Protein AF-H6C9E8-F1 (afdb_monomer_lite)

Foldseek 3Di:
DDDDDPDDPVLVVVVCVVCVVPDPPVPDVPDDPPVPPPDPPDPDDPPDPDDDDDDDDDDDDDDDPDPDPPDPDPPPPPPQQDLVVLLVLLVPDPDDVVLSVLLNLLSVLLQVLLCQQAPPVRHGALVSVQVCVVVNLVSLVVSLVSLVVLLVVLVQQLVLLVVLCPDPLNVDDDDLVCLVVSLVVSSVSCSVRHDDQDPSSLVSLVSSLSSNCNRPVVSQVPHPCNVPHDPSSVVSSVSSNCSSVSNNVSSVSSNVSVVCCCPRGNVVSVVSCVVDPVNVVVVVVVVVVVVVVVVLVVDPPRPPDDPCPVVNVVVVVVVVVVVVVVPDDDDD

Organism: Exophiala dermatitidis (strain ATCC 34100 / CBS 525.76 / NIH/UT8656) (NCBI:txid858893)

Secondary structure (DSSP, 8-state):
--------THHHHHHHHS-TT----TTTTTS--GGG-------------------------------------------PPPHHHHHHHHHHS---HHHHHHHHHHHHHHHHHHHHHB-TTS-B-HHHHHHTHHHHHHHHHHHHHHHHHHHHHHHHHHHHHHHHHHSHHHHSPPPGGGHHHHHHHHHHHHHHH-PPPPHHHHHHHHHHHHHHIIIIIHHHHT-TTSTTS-HHHHHHHHHHHHHHHHHHHHHHHHHHHHHHIIIIIIHHHHHHHHH-HHHHHHHHHHHHHHHHHHHHHT-TT-TT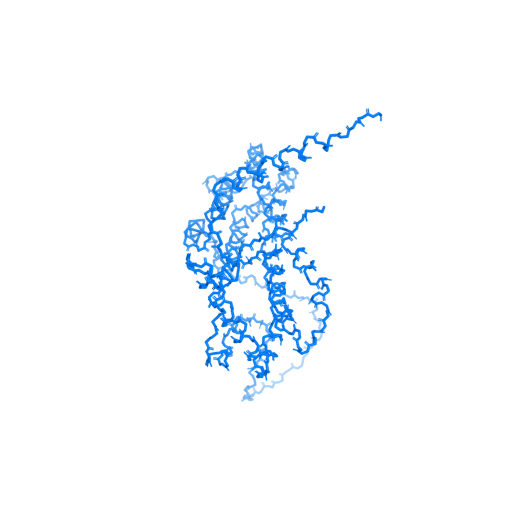-----HHHHHHHHHHHHHHHHH--PPP-

Sequence (332 aa):
MPGPHERPENNLTTLFERYPDITFDTTTDLLDPECDREHFSSPCSNLTDHDEAHHSVESASTANTTPLRPQPQRVQTAYMPDHSDFLVEVEGADLPEVCKHGFRTLAYHIAELTTLLVLPNGRLSSAYAKTNREAILAHSQDMLVQLRDANSMLAEQVRNDSYIKSLALFTIKPAQQDVWTIFRQRAQVIVDYTALPSASELKLSVHLAHLFDAYVYHPFIRLPDLSGIDLDIQARINDLYDGIMTLPHGYRRWCNAMKDIRHTYMLPLLRQMRESPVILQEIKDFEQAKSAALAVVGDPGAPGMRIIDETVIRYLEATASQRRRTARPMRS

pLDDT: mean 72.47, std 23.75, range [27.44, 96.06]

Structure (mmCIF, N/CA/C/O backbone):
data_AF-H6C9E8-F1
#
_entry.id   AF-H6C9E8-F1
#
loop_
_atom_site.group_PDB
_atom_site.id
_atom_site.type_symbol
_atom_site.label_atom_id
_atom_site.label_alt_id
_atom_site.label_comp_id
_atom_site.label_asym_id
_atom_site.label_entity_id
_atom_site.label_seq_id
_atom_site.pdbx_PDB_ins_code
_atom_site.Cartn_x
_atom_site.Cartn_y
_atom_site.Cartn_z
_atom_site.occupancy
_atom_site.B_iso_or_equiv
_atom_site.auth_seq_id
_atom_site.auth_comp_id
_atom_site.auth_asym_id
_atom_site.auth_atom_id
_atom_site.pdbx_PDB_model_num
ATOM 1 N N . MET A 1 1 ? -5.732 22.838 16.854 1.00 29.14 1 MET A N 1
ATOM 2 C CA . MET A 1 1 ? -6.792 22.293 17.725 1.00 29.14 1 MET A CA 1
ATOM 3 C C . MET A 1 1 ? -8.133 22.449 17.016 1.00 29.14 1 MET A C 1
ATOM 5 O O . MET A 1 1 ? -8.720 23.521 17.111 1.00 29.14 1 MET A O 1
ATOM 9 N N . PRO A 1 2 ? -8.585 21.460 16.233 1.00 29.22 2 PRO A N 1
ATOM 10 C CA . PRO A 1 2 ? -9.959 21.418 15.746 1.00 29.22 2 PRO A CA 1
ATOM 11 C C . PRO A 1 2 ? -10.871 20.876 16.861 1.00 29.22 2 PRO A C 1
ATOM 13 O O . PRO A 1 2 ? -10.481 19.959 17.579 1.00 29.22 2 PRO A O 1
ATOM 16 N N . GLY A 1 3 ? -12.040 21.494 17.046 1.00 28.34 3 GLY A N 1
ATOM 17 C CA . GLY A 1 3 ? -13.016 21.132 18.082 1.00 28.34 3 GLY A CA 1
ATOM 18 C C . GLY A 1 3 ? -13.757 19.813 17.808 1.00 28.34 3 GLY A C 1
ATOM 19 O O . GLY A 1 3 ? -13.610 19.240 16.725 1.00 28.34 3 GLY A O 1
ATOM 20 N N . PRO A 1 4 ? -14.562 19.333 18.775 1.00 35.62 4 PRO A N 1
ATOM 21 C CA . PRO A 1 4 ? -15.261 18.063 18.668 1.00 35.62 4 PRO A CA 1
ATOM 22 C C . PRO A 1 4 ? -16.416 18.212 17.674 1.00 35.62 4 PRO A C 1
ATOM 24 O O . PRO A 1 4 ? -17.416 18.869 17.951 1.00 35.62 4 PRO A O 1
ATOM 27 N N . HIS A 1 5 ? -16.264 17.625 16.491 1.00 34.16 5 HIS A N 1
ATOM 28 C CA . HIS A 1 5 ? -17.395 17.371 15.613 1.00 34.16 5 HIS A CA 1
ATOM 29 C C . HIS A 1 5 ? -18.127 16.135 16.140 1.00 34.16 5 HIS A C 1
ATOM 31 O O . HIS A 1 5 ? -17.638 15.020 15.979 1.00 34.16 5 HIS A O 1
ATOM 37 N N . GLU A 1 6 ? -19.294 16.335 16.752 1.00 35.47 6 GLU A N 1
ATOM 38 C CA . GLU A 1 6 ? -20.301 15.280 16.881 1.00 35.47 6 GLU A CA 1
ATOM 39 C C . GLU A 1 6 ? -20.616 14.760 15.470 1.00 35.47 6 GLU A C 1
ATOM 41 O O . GLU A 1 6 ? -21.094 15.502 14.607 1.00 35.47 6 GLU A O 1
ATOM 46 N N . ARG A 1 7 ? -20.261 13.501 15.202 1.00 40.25 7 ARG A N 1
ATOM 47 C CA . ARG A 1 7 ? -20.583 12.787 13.960 1.00 40.25 7 ARG A CA 1
ATOM 48 C C . ARG A 1 7 ? -21.412 11.543 14.301 1.00 40.25 7 ARG A C 1
ATOM 50 O O . ARG A 1 7 ? -21.172 10.939 15.345 1.00 40.25 7 ARG A O 1
ATOM 57 N N . PRO A 1 8 ? -22.402 11.192 13.461 1.00 36.66 8 PRO A N 1
ATOM 58 C CA . PRO A 1 8 ? -23.440 10.222 13.796 1.00 36.66 8 PRO A CA 1
ATOM 59 C C . PRO A 1 8 ? -22.913 8.784 13.884 1.00 36.66 8 PRO A C 1
ATOM 61 O O . PRO A 1 8 ? -21.954 8.406 13.216 1.00 36.66 8 PRO A O 1
ATOM 64 N N . GLU A 1 9 ? -23.611 7.978 14.682 1.00 42.78 9 GLU A N 1
ATOM 65 C CA . GLU A 1 9 ? -23.344 6.587 15.083 1.00 42.78 9 GLU A CA 1
ATOM 66 C C . GLU A 1 9 ? -23.244 5.539 13.952 1.00 42.78 9 GLU A C 1
ATOM 68 O O . GLU A 1 9 ? -23.135 4.346 14.237 1.00 42.78 9 GLU A O 1
ATOM 73 N N . ASN A 1 10 ? -23.224 5.954 12.682 1.00 39.25 10 ASN A N 1
ATOM 74 C CA . ASN A 1 10 ? -23.032 5.066 11.529 1.00 39.25 10 ASN A CA 1
ATOM 75 C C . ASN A 1 10 ? -21.686 4.321 11.560 1.00 39.25 10 ASN A C 1
ATOM 77 O O . ASN A 1 10 ? -21.534 3.325 10.863 1.00 39.25 10 ASN A O 1
ATOM 81 N N . ASN A 1 11 ? -20.736 4.758 12.392 1.00 45.81 11 ASN A N 1
ATOM 82 C CA . ASN A 1 11 ? -19.382 4.212 12.440 1.00 45.81 11 ASN A CA 1
ATOM 83 C C . ASN A 1 11 ? -19.298 2.783 13.016 1.00 45.81 11 ASN A C 1
ATOM 85 O O . ASN A 1 11 ? -18.472 1.993 12.559 1.00 45.81 11 ASN A O 1
ATOM 89 N N . LEU A 1 12 ? -20.159 2.421 13.980 1.00 38.62 12 LEU A N 1
ATOM 90 C CA . LEU A 1 12 ? -20.199 1.059 14.539 1.00 38.62 12 LEU A CA 1
ATOM 91 C C . LEU A 1 12 ? -20.839 0.079 13.557 1.00 38.62 12 LEU A C 1
ATOM 93 O O . LEU A 1 12 ? -20.305 -1.004 13.346 1.00 38.62 12 LEU A O 1
ATOM 97 N N . THR A 1 13 ? -21.925 0.481 12.898 1.00 39.78 13 THR A N 1
ATOM 98 C CA . THR A 1 13 ? -22.563 -0.311 11.841 1.00 39.78 13 THR A CA 1
ATOM 99 C C . THR A 1 13 ? -21.622 -0.499 10.656 1.00 39.78 13 THR A C 1
ATOM 101 O O . THR A 1 13 ? -21.488 -1.618 10.189 1.00 39.78 13 THR A O 1
ATOM 104 N N . THR A 1 14 ? -20.844 0.520 10.260 1.00 44.56 14 THR A N 1
ATOM 105 C CA . THR A 1 14 ? -19.780 0.339 9.255 1.00 44.56 14 THR A CA 1
ATOM 106 C C . THR A 1 14 ? -18.635 -0.557 9.726 1.00 44.56 14 THR A C 1
ATOM 108 O O . THR A 1 14 ? -17.924 -1.088 8.885 1.00 44.56 14 THR A O 1
ATOM 111 N N . LEU A 1 15 ? -18.430 -0.745 11.033 1.00 41.31 15 LEU A N 1
ATOM 112 C CA . LEU A 1 15 ? -17.475 -1.720 11.576 1.00 41.31 15 LEU A CA 1
ATOM 113 C C . LEU A 1 15 ? -18.065 -3.140 11.505 1.00 41.31 15 LEU A C 1
ATOM 115 O O . LEU A 1 15 ? -17.350 -4.082 11.219 1.00 41.31 15 LEU A O 1
ATOM 119 N N . PHE A 1 16 ? -19.374 -3.314 11.673 1.00 44.25 16 PHE A N 1
ATOM 120 C CA . PHE A 1 16 ? -20.024 -4.615 11.467 1.00 44.25 16 PHE A CA 1
ATOM 121 C C . PHE A 1 16 ? -20.193 -4.968 9.978 1.00 44.25 16 PHE A C 1
ATOM 123 O O . PHE A 1 16 ? -19.993 -6.113 9.592 1.00 44.25 16 PHE A O 1
ATOM 130 N N . GLU A 1 17 ? -20.480 -3.985 9.122 1.00 39.81 17 GLU A N 1
ATOM 131 C CA . GLU A 1 17 ? -20.603 -4.157 7.667 1.00 39.81 17 GLU A CA 1
ATOM 132 C C . GLU A 1 17 ? -19.242 -4.327 6.971 1.00 39.81 17 GLU A C 1
ATOM 134 O O . GLU A 1 17 ? -19.153 -5.052 5.984 1.00 39.81 17 GLU A O 1
ATOM 139 N N . ARG A 1 18 ? -18.165 -3.700 7.475 1.00 38.62 18 ARG A N 1
ATOM 140 C CA . ARG A 1 18 ? -16.798 -3.870 6.932 1.00 38.62 18 ARG A CA 1
ATOM 141 C C . ARG A 1 18 ? -16.049 -5.086 7.486 1.00 38.62 18 ARG A C 1
ATOM 143 O O . ARG A 1 18 ? -14.961 -5.370 6.995 1.00 38.62 18 ARG A O 1
ATOM 150 N N . TYR A 1 19 ? -16.581 -5.773 8.500 1.00 41.03 19 TYR A N 1
ATOM 151 C CA . TYR A 1 19 ? -15.929 -6.915 9.154 1.00 41.03 19 TYR A CA 1
ATOM 152 C C . TYR A 1 19 ? -16.930 -8.066 9.395 1.00 41.03 19 TYR A C 1
ATOM 154 O O . TYR A 1 19 ? -17.298 -8.329 10.544 1.00 41.03 19 TYR A O 1
ATOM 162 N N . PRO A 1 20 ? -17.361 -8.787 8.341 1.00 40.47 20 PRO A N 1
ATOM 163 C CA . PRO A 1 20 ? -18.274 -9.927 8.477 1.00 40.47 20 PRO A CA 1
ATOM 164 C C . PRO A 1 20 ? -17.686 -11.093 9.295 1.00 40.47 20 PRO A C 1
ATOM 166 O O . PRO A 1 20 ? -18.438 -11.921 9.793 1.00 40.47 20 PRO A O 1
ATOM 169 N N . ASP A 1 21 ? -16.369 -11.126 9.519 1.00 36.25 21 ASP A N 1
ATOM 170 C CA . ASP A 1 21 ? -15.699 -12.126 10.370 1.00 36.25 21 ASP A CA 1
ATOM 171 C C . ASP A 1 21 ? -15.873 -11.857 11.878 1.00 36.25 21 ASP A C 1
ATOM 173 O O . ASP A 1 21 ? -15.449 -12.651 12.717 1.00 36.25 21 ASP A O 1
ATOM 177 N N . ILE A 1 22 ? -16.489 -10.731 12.253 1.00 38.03 22 ILE A N 1
ATOM 178 C CA . ILE A 1 22 ? -16.965 -10.472 13.616 1.00 38.03 22 ILE A CA 1
ATOM 179 C C . ILE A 1 22 ? -18.435 -10.897 13.669 1.00 38.03 22 ILE A C 1
ATOM 181 O O . ILE A 1 22 ? -19.339 -10.101 13.920 1.00 38.03 22 ILE A O 1
ATOM 185 N N . THR A 1 23 ? -18.698 -12.173 13.405 1.00 31.92 23 THR A N 1
ATOM 186 C CA . THR A 1 23 ? -19.991 -12.760 13.741 1.00 31.92 23 THR A CA 1
ATOM 187 C C . THR A 1 23 ? -19.988 -13.064 15.235 1.00 31.92 23 THR A C 1
ATOM 189 O O . THR A 1 23 ? -19.155 -13.806 15.751 1.00 31.92 23 THR A O 1
ATOM 192 N N . PHE A 1 24 ? -20.940 -12.488 15.971 1.00 39.22 24 PHE A N 1
ATOM 193 C CA . PHE A 1 24 ? -21.323 -13.003 17.288 1.00 39.22 24 PHE A CA 1
ATOM 194 C C . PHE A 1 24 ? -22.122 -14.296 17.096 1.00 39.22 24 PHE A C 1
ATOM 196 O O . PHE A 1 24 ? -23.265 -14.404 17.537 1.00 39.22 24 PHE A O 1
ATOM 203 N N . ASP A 1 25 ? -21.544 -15.263 16.385 1.00 30.20 25 ASP A N 1
ATOM 204 C CA . ASP A 1 25 ? -22.155 -16.568 16.261 1.00 30.20 25 ASP A CA 1
ATOM 205 C C . ASP A 1 25 ? -21.915 -17.296 17.580 1.00 30.20 25 ASP A C 1
ATOM 207 O O . ASP A 1 25 ? -20.788 -17.469 18.050 1.00 30.20 25 ASP A O 1
ATOM 211 N N . THR A 1 26 ? -23.008 -17.633 18.252 1.00 41.34 26 THR A N 1
ATOM 212 C CA . THR A 1 26 ? -23.025 -18.010 19.672 1.00 41.34 26 THR A CA 1
ATOM 213 C C . THR A 1 26 ? -22.465 -19.414 19.921 1.00 41.34 26 THR A C 1
ATOM 215 O O . THR A 1 26 ? -22.495 -19.896 21.053 1.00 41.34 26 THR A O 1
ATOM 218 N N . THR A 1 27 ? -21.933 -20.075 18.889 1.00 38.38 27 THR A N 1
ATOM 219 C CA . THR A 1 27 ? -21.563 -21.495 18.931 1.00 38.38 27 THR A CA 1
ATOM 220 C C . THR A 1 27 ? -20.309 -21.883 18.140 1.00 38.38 27 THR A C 1
ATOM 222 O O . THR A 1 27 ? -19.861 -23.017 18.291 1.00 38.38 27 THR A O 1
ATOM 225 N N . THR A 1 28 ? -19.713 -21.000 17.333 1.00 37.22 28 THR A N 1
ATOM 226 C CA . THR A 1 28 ? -18.802 -21.443 16.250 1.00 37.22 28 THR A CA 1
ATOM 227 C C . THR A 1 28 ? -17.318 -21.127 16.504 1.00 37.22 28 THR A C 1
ATOM 229 O O . THR A 1 28 ? -16.441 -21.798 15.975 1.00 37.22 28 THR A O 1
ATOM 232 N N . ASP A 1 29 ? -17.010 -20.208 17.424 1.00 36.88 29 ASP A N 1
ATOM 233 C CA . ASP A 1 29 ? -15.640 -19.724 17.698 1.00 36.88 29 ASP A CA 1
ATOM 234 C C . ASP A 1 29 ? -14.759 -20.659 18.565 1.00 36.88 29 ASP A C 1
ATOM 236 O O . ASP A 1 29 ? -13.645 -20.293 18.945 1.00 36.88 29 ASP A O 1
ATOM 240 N N . LEU A 1 30 ? -15.245 -21.850 18.941 1.00 40.62 30 LEU A N 1
ATOM 241 C CA . LEU A 1 30 ? -14.516 -22.773 19.830 1.00 40.62 30 LEU A CA 1
ATOM 242 C C . LEU A 1 30 ? -13.866 -23.967 19.124 1.00 40.62 30 LEU A C 1
ATOM 244 O O . LEU A 1 30 ? -13.152 -24.723 19.781 1.00 40.62 30 LEU A O 1
ATOM 248 N N . LEU A 1 31 ? -14.064 -24.139 17.817 1.00 41.59 31 LEU A N 1
ATOM 249 C CA . LEU A 1 31 ? -13.474 -25.240 17.056 1.00 41.59 31 LEU A CA 1
ATOM 250 C C . LEU A 1 31 ? -13.139 -24.793 15.635 1.00 41.59 31 LEU A C 1
ATOM 252 O O . LEU A 1 31 ? -13.736 -25.278 14.682 1.00 41.59 31 LEU A O 1
ATOM 256 N N . ASP A 1 32 ? -12.155 -23.910 15.487 1.00 30.91 32 ASP A N 1
ATOM 257 C CA . ASP A 1 32 ? -11.422 -23.884 14.225 1.00 30.91 32 ASP A CA 1
ATOM 258 C C . ASP A 1 32 ? -9.912 -23.693 14.443 1.00 30.91 32 ASP A C 1
ATOM 260 O O . ASP A 1 32 ? -9.404 -22.570 14.471 1.00 30.91 32 ASP A O 1
ATOM 264 N N . PRO A 1 33 ? -9.165 -24.790 14.673 1.00 40.34 33 PRO A N 1
ATOM 265 C CA . PRO A 1 33 ? -7.712 -24.769 14.632 1.00 40.34 33 PRO A CA 1
ATOM 266 C C . PRO A 1 33 ? -7.168 -24.832 13.189 1.00 40.34 33 PRO A C 1
ATOM 268 O O . PRO A 1 33 ? -5.955 -24.951 13.018 1.00 40.34 33 PRO A O 1
ATOM 271 N N . GLU A 1 34 ? -8.002 -24.782 12.137 1.00 36.38 34 GLU A N 1
ATOM 272 C CA . GLU A 1 34 ? -7.528 -24.998 10.760 1.00 36.38 34 GLU A CA 1
ATOM 273 C C . GLU A 1 34 ? -6.968 -23.753 10.058 1.00 36.38 34 GLU A C 1
ATOM 275 O O . GLU A 1 34 ? -6.316 -23.892 9.022 1.00 36.38 34 GLU A O 1
ATOM 280 N N . CYS A 1 35 ? -7.067 -22.554 10.642 1.00 34.38 35 CYS A N 1
ATOM 281 C CA . CYS A 1 35 ? -6.440 -21.360 10.054 1.00 34.38 35 CYS A CA 1
ATOM 282 C C . CYS A 1 35 ? -4.922 -21.230 10.342 1.00 34.38 35 CYS A C 1
ATOM 284 O O . CYS A 1 35 ? -4.305 -20.248 9.932 1.00 34.38 35 CYS A O 1
ATOM 286 N N . ASP A 1 36 ? -4.314 -22.227 11.002 1.00 36.12 36 ASP A N 1
ATOM 287 C CA . ASP A 1 36 ? -2.869 -22.318 11.289 1.00 36.12 36 ASP A CA 1
ATOM 288 C C . ASP A 1 36 ? -2.107 -23.293 10.361 1.00 36.12 36 ASP A C 1
ATOM 290 O O . ASP A 1 36 ? -0.929 -23.585 10.580 1.00 36.12 36 ASP A O 1
ATOM 294 N N . ARG A 1 37 ? -2.727 -23.795 9.282 1.00 33.94 37 ARG A N 1
ATOM 295 C CA . ARG A 1 37 ? -2.028 -24.582 8.245 1.00 33.94 37 ARG A CA 1
ATOM 296 C C . ARG A 1 37 ? -1.726 -23.767 6.990 1.00 33.94 37 ARG A C 1
ATOM 298 O O . ARG A 1 37 ? -2.057 -24.159 5.876 1.00 33.94 37 ARG A O 1
ATOM 305 N N . GLU A 1 38 ? -0.975 -22.684 7.152 1.00 32.81 38 GLU A N 1
ATOM 306 C CA . GLU A 1 38 ? -0.050 -22.298 6.087 1.00 32.81 38 GLU A CA 1
ATOM 307 C C . GLU A 1 38 ? 1.124 -23.280 6.137 1.00 32.81 38 GLU A C 1
ATOM 309 O O . GLU A 1 38 ? 1.876 -23.341 7.111 1.00 32.81 38 GLU A O 1
ATOM 314 N N . HIS A 1 39 ? 1.235 -24.117 5.105 1.00 30.31 39 HIS A N 1
ATOM 315 C CA . HIS A 1 39 ? 2.319 -25.072 4.924 1.00 30.31 39 HIS A CA 1
ATOM 316 C C . HIS A 1 39 ? 3.684 -24.366 4.920 1.00 30.31 39 HIS A C 1
ATOM 318 O O . HIS A 1 39 ? 4.234 -24.027 3.873 1.00 30.31 39 HIS A O 1
ATOM 324 N N . PHE A 1 40 ? 4.277 -24.217 6.103 1.00 28.81 40 PHE A N 1
ATOM 325 C CA . PHE A 1 40 ? 5.709 -24.031 6.263 1.00 28.81 40 PHE A CA 1
ATOM 326 C C . PHE A 1 40 ? 6.405 -25.314 5.808 1.00 28.81 40 PHE A C 1
ATOM 328 O O . PHE A 1 40 ? 6.633 -26.240 6.583 1.00 28.81 40 PHE A O 1
ATOM 335 N N . SER A 1 41 ? 6.770 -25.368 4.530 1.00 27.44 41 SER A N 1
ATOM 336 C CA . SER A 1 41 ? 7.808 -26.287 4.071 1.00 27.44 41 SER A CA 1
ATOM 337 C C . SER A 1 41 ? 9.151 -25.742 4.551 1.00 27.44 41 SER A C 1
ATOM 339 O O . SER A 1 41 ? 9.850 -25.042 3.822 1.00 27.44 41 SER A O 1
ATOM 341 N N . SER A 1 42 ? 9.485 -26.014 5.813 1.00 28.78 42 SER A N 1
ATOM 342 C CA . SER A 1 42 ? 10.848 -25.857 6.314 1.00 28.78 42 SER A CA 1
ATOM 343 C C . SER A 1 42 ? 11.644 -27.100 5.902 1.00 28.78 42 SER A C 1
ATOM 345 O O . SER A 1 42 ? 11.278 -28.211 6.298 1.00 28.78 42 SER A O 1
ATOM 347 N N . PRO A 1 43 ? 12.701 -26.975 5.085 1.00 34.59 43 PRO A N 1
ATOM 348 C CA . PRO A 1 43 ? 13.509 -28.109 4.688 1.00 34.59 43 PRO A CA 1
ATOM 349 C C . PRO A 1 43 ? 14.533 -28.347 5.793 1.00 34.59 43 PRO A C 1
ATOM 351 O O . PRO A 1 43 ? 15.459 -27.558 5.924 1.00 34.59 43 PRO A O 1
ATOM 354 N N . CYS A 1 44 ? 14.342 -29.388 6.602 1.00 32.16 44 CYS A N 1
ATOM 355 C CA . CYS A 1 44 ? 15.380 -30.165 7.302 1.00 32.16 44 CYS A CA 1
ATOM 356 C C . CYS A 1 44 ? 14.749 -30.887 8.494 1.00 32.16 44 CYS A C 1
ATOM 358 O O . CYS A 1 44 ? 14.711 -30.346 9.595 1.00 32.16 44 CYS A O 1
ATOM 360 N N . SER A 1 45 ? 14.272 -32.113 8.277 1.00 29.25 45 SER A N 1
ATOM 361 C CA . SER A 1 45 ? 14.090 -33.147 9.306 1.00 29.25 45 SER A CA 1
ATOM 362 C C . SER A 1 45 ? 13.815 -34.474 8.597 1.00 29.25 45 SER A C 1
ATOM 364 O O . SER A 1 45 ? 12.668 -34.821 8.332 1.00 29.25 45 SER A O 1
ATOM 366 N N . ASN A 1 46 ? 14.875 -35.204 8.246 1.00 29.16 46 ASN A N 1
ATOM 367 C CA . ASN A 1 46 ? 14.749 -36.620 7.912 1.00 29.16 46 ASN A CA 1
ATOM 368 C C . ASN A 1 46 ? 14.464 -37.376 9.215 1.00 29.16 46 ASN A C 1
ATOM 370 O O . ASN A 1 46 ? 15.376 -37.631 9.995 1.00 29.16 46 ASN A O 1
ATOM 374 N N . LEU A 1 47 ? 13.196 -37.705 9.442 1.00 33.19 47 LEU A N 1
ATOM 375 C CA . LEU A 1 47 ? 12.761 -38.752 10.361 1.00 33.19 47 LEU A CA 1
ATOM 376 C C . LEU A 1 47 ? 12.362 -39.956 9.508 1.00 33.19 47 LEU A C 1
ATOM 378 O O . LEU A 1 47 ? 11.209 -40.118 9.123 1.00 33.19 47 LEU A O 1
ATOM 382 N N . THR A 1 48 ? 13.352 -40.782 9.198 1.00 34.28 48 THR A N 1
ATOM 383 C CA . THR A 1 48 ? 13.148 -42.196 8.880 1.00 34.28 48 THR A CA 1
ATOM 384 C C . THR A 1 48 ? 14.166 -42.978 9.690 1.00 34.28 48 THR A C 1
ATOM 386 O O . THR A 1 48 ? 15.188 -43.409 9.164 1.00 34.28 48 THR A O 1
ATOM 389 N N . ASP A 1 49 ? 13.878 -43.120 10.984 1.00 32.59 49 ASP A N 1
ATOM 390 C CA . ASP A 1 49 ? 14.251 -44.325 11.716 1.00 32.59 49 ASP A CA 1
ATOM 391 C C . ASP A 1 49 ? 13.294 -45.423 11.247 1.00 32.59 49 ASP A C 1
ATOM 393 O O . ASP A 1 49 ? 12.161 -45.540 11.711 1.00 32.59 49 ASP A O 1
ATOM 397 N N . HIS A 1 50 ? 13.744 -46.201 10.271 1.00 35.16 50 HIS A N 1
ATOM 398 C CA . HIS A 1 50 ? 13.344 -47.591 10.180 1.00 35.16 50 HIS A CA 1
ATOM 399 C C . HIS A 1 50 ? 14.618 -48.411 10.041 1.00 35.16 50 HIS A C 1
ATOM 401 O O . HIS A 1 50 ? 15.257 -48.437 8.991 1.00 35.16 50 HIS A O 1
ATOM 407 N N . ASP A 1 51 ? 14.984 -49.020 11.167 1.00 34.81 51 ASP A N 1
ATOM 408 C CA . ASP A 1 51 ? 15.898 -50.144 11.264 1.00 34.81 51 ASP A CA 1
ATOM 409 C C . ASP A 1 51 ? 15.560 -51.192 10.201 1.00 34.81 51 ASP A C 1
ATOM 411 O O . ASP A 1 51 ? 14.537 -51.859 10.311 1.00 34.81 51 ASP A O 1
ATOM 415 N N . GLU A 1 52 ? 16.461 -51.398 9.245 1.00 33.94 52 GLU A N 1
ATOM 416 C CA . GLU A 1 52 ? 16.884 -52.744 8.870 1.00 33.94 52 GLU A CA 1
ATOM 417 C C . GLU A 1 52 ? 18.400 -52.728 8.648 1.00 33.94 52 GLU A C 1
ATOM 419 O O . GLU A 1 52 ? 18.949 -52.013 7.807 1.00 33.94 52 GLU A O 1
ATOM 424 N N . ALA A 1 53 ? 19.085 -53.499 9.487 1.00 32.81 53 ALA A N 1
ATOM 425 C CA . ALA A 1 53 ? 20.509 -53.755 9.421 1.00 32.81 53 ALA A CA 1
ATOM 426 C C . ALA A 1 53 ? 20.896 -54.379 8.072 1.00 32.81 53 ALA A C 1
ATOM 428 O O . ALA A 1 53 ? 20.142 -55.188 7.546 1.00 32.81 53 ALA A O 1
ATOM 429 N N . HIS A 1 54 ? 22.105 -54.084 7.576 1.00 29.73 54 HIS A N 1
ATOM 430 C CA . HIS A 1 54 ? 23.147 -55.096 7.339 1.00 29.73 54 HIS A CA 1
ATOM 431 C C . HIS A 1 54 ? 24.396 -54.521 6.624 1.00 29.73 54 HIS A C 1
ATOM 433 O O . HIS A 1 54 ? 24.309 -53.969 5.535 1.00 29.73 54 HIS A O 1
ATOM 439 N N . HIS A 1 55 ? 25.562 -54.783 7.241 1.00 30.14 55 HIS A N 1
ATOM 440 C CA . HIS A 1 55 ? 26.941 -54.800 6.699 1.00 30.14 55 HIS A CA 1
ATOM 441 C C . HIS A 1 55 ? 27.606 -53.438 6.368 1.00 30.14 55 HIS A C 1
ATOM 443 O O . HIS A 1 55 ? 27.197 -52.739 5.459 1.00 30.14 55 HIS A O 1
ATOM 449 N N . SER A 1 56 ? 28.593 -52.931 7.126 1.00 31.34 56 SER A N 1
ATOM 450 C CA . SER A 1 56 ? 29.941 -53.444 7.473 1.00 31.34 56 SER A CA 1
ATOM 451 C C . SER A 1 56 ? 31.050 -52.792 6.627 1.00 31.34 56 SER A C 1
ATOM 453 O O . SER A 1 56 ? 31.218 -53.150 5.470 1.00 31.34 56 SER A O 1
ATOM 455 N N . VAL A 1 57 ? 31.882 -51.995 7.318 1.00 33.84 57 VAL A N 1
ATOM 456 C CA . VAL A 1 57 ? 33.350 -51.877 7.159 1.00 33.84 57 VAL A CA 1
ATOM 457 C C . VAL A 1 57 ? 33.862 -51.092 5.943 1.00 33.84 57 VAL A C 1
ATOM 459 O O . VAL A 1 57 ? 33.972 -51.629 4.855 1.00 33.84 57 VAL A O 1
ATOM 462 N N . GLU A 1 58 ? 34.280 -49.840 6.174 1.00 34.25 58 GLU A N 1
ATOM 463 C CA . GLU A 1 58 ? 35.696 -49.436 6.055 1.00 34.25 58 GLU A CA 1
ATOM 464 C C . GLU A 1 58 ? 35.913 -47.968 6.463 1.00 34.25 58 GLU A C 1
ATOM 466 O O . GLU A 1 58 ? 35.345 -47.031 5.907 1.00 34.25 58 GLU A O 1
ATOM 471 N N . SER A 1 59 ? 36.769 -47.785 7.468 1.00 36.72 59 SER A N 1
ATOM 472 C CA . SER A 1 59 ? 37.379 -46.512 7.844 1.00 36.72 59 SER A CA 1
ATOM 473 C C . SER A 1 59 ? 38.492 -46.152 6.860 1.00 36.72 59 SER A C 1
ATOM 475 O O . SER A 1 59 ? 39.399 -46.961 6.697 1.00 36.72 59 SER A O 1
ATOM 477 N N . ALA A 1 60 ? 38.512 -44.921 6.332 1.00 33.03 60 ALA A N 1
ATOM 478 C CA . ALA A 1 60 ? 39.735 -44.119 6.173 1.00 33.03 60 ALA A CA 1
ATOM 479 C C . ALA A 1 60 ? 39.464 -42.707 5.614 1.00 33.03 60 ALA A C 1
ATOM 481 O O . ALA A 1 60 ? 38.717 -42.521 4.661 1.00 33.03 60 ALA A O 1
ATOM 482 N N . SER A 1 61 ? 40.252 -41.761 6.132 1.00 39.69 61 SER A N 1
ATOM 483 C CA . SER A 1 61 ? 40.729 -40.535 5.475 1.00 39.69 61 SER A CA 1
ATOM 484 C C . SER A 1 61 ? 39.978 -39.219 5.719 1.00 39.69 61 SER A C 1
ATOM 486 O O . SER A 1 61 ? 39.069 -38.800 5.007 1.00 39.69 61 SER A O 1
ATOM 488 N N . THR A 1 62 ? 40.494 -38.499 6.715 1.00 45.22 62 THR A N 1
ATOM 489 C CA . THR A 1 62 ? 40.464 -37.043 6.847 1.00 45.22 62 THR A CA 1
ATOM 490 C C . THR A 1 62 ? 41.339 -36.388 5.771 1.00 45.22 62 THR A C 1
ATOM 492 O O . THR A 1 62 ? 42.560 -36.469 5.875 1.00 45.22 62 THR A O 1
ATOM 495 N N . ALA A 1 63 ? 40.734 -35.727 4.779 1.00 44.03 63 ALA A N 1
ATOM 496 C CA . ALA A 1 63 ? 41.225 -34.510 4.107 1.00 44.03 63 ALA A CA 1
ATOM 497 C C . ALA A 1 63 ? 40.470 -34.306 2.785 1.00 44.03 63 ALA A C 1
ATOM 499 O O . ALA A 1 63 ? 40.762 -34.984 1.808 1.00 44.03 63 ALA A O 1
ATOM 500 N N . ASN A 1 64 ? 39.510 -33.376 2.766 1.00 36.75 64 ASN A N 1
ATOM 501 C CA . ASN A 1 64 ? 39.157 -32.540 1.609 1.00 36.75 64 ASN A CA 1
ATOM 502 C C . ASN A 1 64 ? 38.092 -31.521 2.043 1.00 36.75 64 ASN A C 1
ATOM 504 O O . ASN A 1 64 ? 36.889 -31.742 1.940 1.00 36.75 64 ASN A O 1
ATOM 508 N N . THR A 1 65 ? 38.545 -30.383 2.567 1.00 47.34 65 THR A N 1
ATOM 509 C CA . THR A 1 65 ? 37.713 -29.192 2.748 1.00 47.34 65 THR A CA 1
ATOM 510 C C . THR A 1 65 ? 37.563 -28.494 1.401 1.00 47.34 65 THR A C 1
ATOM 512 O O . THR A 1 65 ? 38.379 -27.655 1.018 1.00 47.34 65 THR A O 1
ATOM 515 N N . THR A 1 66 ? 36.531 -28.847 0.647 1.00 43.56 66 THR A N 1
ATOM 516 C CA . THR A 1 66 ? 36.016 -27.997 -0.432 1.00 43.56 66 THR A CA 1
ATOM 517 C C . THR A 1 66 ? 34.533 -28.316 -0.582 1.00 43.56 66 THR A C 1
ATOM 519 O O . THR A 1 66 ? 34.205 -29.458 -0.902 1.00 43.56 66 THR A O 1
ATOM 522 N N . PRO A 1 67 ? 33.611 -27.375 -0.312 1.00 41.00 67 PRO A N 1
ATOM 523 C CA . PRO A 1 67 ? 32.200 -27.643 -0.524 1.00 41.00 67 PRO A CA 1
ATOM 524 C C . PRO A 1 67 ? 31.981 -27.812 -2.028 1.00 41.00 67 PRO A C 1
ATOM 526 O O . PRO A 1 67 ? 32.143 -26.872 -2.810 1.00 41.00 67 PRO A O 1
ATOM 529 N N . LEU A 1 68 ? 31.657 -29.038 -2.435 1.00 38.44 68 LEU A N 1
ATOM 530 C CA . LEU A 1 68 ? 31.177 -29.338 -3.774 1.00 38.44 68 LEU A CA 1
ATOM 531 C C . LEU A 1 68 ? 29.941 -28.469 -4.018 1.00 38.44 68 LEU A C 1
ATOM 533 O O . LEU A 1 68 ? 28.932 -28.593 -3.324 1.00 38.44 68 LEU A O 1
ATOM 537 N N . ARG A 1 69 ? 30.050 -27.550 -4.985 1.00 38.72 69 ARG A N 1
ATOM 538 C CA . ARG A 1 69 ? 28.920 -26.793 -5.535 1.00 38.72 69 ARG A CA 1
ATOM 539 C C . ARG A 1 69 ? 27.777 -27.777 -5.809 1.00 38.72 69 ARG A C 1
ATOM 541 O O . ARG A 1 69 ? 28.021 -28.753 -6.523 1.00 38.72 69 ARG A O 1
ATOM 548 N N . PRO A 1 70 ? 26.549 -27.524 -5.329 1.00 38.19 70 PRO A N 1
ATOM 549 C CA . PRO A 1 70 ? 25.393 -28.231 -5.845 1.00 38.19 70 PRO A CA 1
ATOM 550 C C . PRO A 1 70 ? 25.388 -28.070 -7.366 1.00 38.19 70 PRO A C 1
ATOM 552 O O . PRO A 1 70 ? 25.476 -26.950 -7.881 1.00 38.19 70 PRO A O 1
ATOM 555 N N . GLN A 1 71 ? 25.344 -29.193 -8.084 1.00 32.53 71 GLN A N 1
ATOM 556 C CA . GLN A 1 71 ? 24.991 -29.202 -9.499 1.00 32.53 71 GLN A CA 1
ATOM 557 C C . GLN A 1 71 ? 23.744 -28.327 -9.682 1.00 32.53 71 GLN A C 1
ATOM 559 O O . GLN A 1 71 ? 22.823 -28.437 -8.868 1.00 32.53 71 GLN A O 1
ATOM 564 N N . PRO A 1 72 ? 23.672 -27.478 -10.722 1.00 38.75 72 PRO A N 1
ATOM 565 C CA . PRO A 1 72 ? 22.435 -26.792 -11.031 1.00 38.75 72 PRO A CA 1
ATOM 566 C C . PRO A 1 72 ? 21.412 -27.867 -11.394 1.00 38.75 72 PRO A C 1
ATOM 568 O O . PRO A 1 72 ? 21.428 -28.415 -12.498 1.00 38.75 72 PRO A O 1
ATOM 571 N N . GLN A 1 73 ? 20.534 -28.198 -10.444 1.00 33.59 73 GLN A N 1
ATOM 572 C CA . GLN A 1 73 ? 19.260 -28.813 -10.769 1.00 33.59 73 GLN A CA 1
ATOM 573 C C . GLN A 1 73 ? 18.667 -27.952 -11.877 1.00 33.59 73 GLN A C 1
ATOM 575 O O . GLN A 1 73 ? 18.596 -26.728 -11.745 1.00 33.59 73 GLN A O 1
ATOM 580 N N . ARG A 1 74 ? 18.324 -28.585 -13.005 1.00 35.69 74 ARG A N 1
ATOM 581 C CA . ARG A 1 74 ? 17.519 -27.954 -14.047 1.00 35.69 74 ARG A CA 1
ATOM 582 C C . ARG A 1 74 ? 16.323 -27.337 -13.339 1.00 35.69 74 ARG A C 1
ATOM 584 O O . ARG A 1 74 ? 15.452 -28.065 -12.872 1.00 35.69 74 ARG A O 1
ATOM 591 N N . VAL A 1 75 ? 16.350 -26.012 -13.225 1.00 38.41 75 VAL A N 1
ATOM 592 C CA . VAL A 1 75 ? 15.238 -25.194 -12.766 1.00 38.41 75 VAL A CA 1
ATOM 593 C C . VAL A 1 75 ? 14.042 -25.678 -13.575 1.00 38.41 75 VAL A C 1
ATOM 595 O O . VAL A 1 75 ? 14.053 -25.564 -14.804 1.00 38.41 75 VAL A O 1
ATOM 598 N N . GLN A 1 76 ? 13.076 -26.318 -12.904 1.00 36.28 76 GLN A N 1
ATOM 599 C CA . GLN A 1 76 ? 11.725 -26.468 -13.441 1.00 36.28 76 GLN A CA 1
ATOM 600 C C . GLN A 1 76 ? 11.384 -25.114 -14.041 1.00 36.28 76 GLN A C 1
ATOM 602 O O . GLN A 1 76 ? 11.550 -24.126 -13.331 1.00 36.28 76 GLN A O 1
ATOM 607 N N . THR A 1 77 ? 11.062 -25.075 -15.339 1.00 38.91 77 THR A N 1
ATOM 608 C CA . THR A 1 77 ? 10.732 -23.861 -16.101 1.00 38.91 77 THR A CA 1
ATOM 609 C C . THR A 1 77 ? 10.126 -22.832 -15.166 1.00 38.91 77 THR A C 1
ATOM 611 O O . THR A 1 77 ? 9.008 -23.043 -14.696 1.00 38.91 77 THR A O 1
ATOM 614 N N . ALA A 1 78 ? 10.924 -21.823 -14.791 1.00 47.59 78 ALA A N 1
ATOM 615 C CA . ALA A 1 78 ? 10.515 -20.849 -13.796 1.00 47.59 78 ALA A CA 1
ATOM 616 C C . ALA A 1 78 ? 9.180 -20.295 -14.276 1.00 47.59 78 ALA A C 1
ATOM 618 O O . ALA A 1 78 ? 9.103 -19.842 -15.419 1.00 47.59 78 ALA A O 1
ATOM 619 N N . TYR A 1 79 ? 8.137 -20.447 -13.460 1.00 54.12 79 TYR A N 1
ATOM 620 C CA . TYR A 1 79 ? 6.827 -19.884 -13.740 1.00 54.12 79 TYR A CA 1
ATOM 621 C C . TYR A 1 79 ? 7.040 -18.390 -13.972 1.00 54.12 79 TYR A C 1
ATOM 623 O O . TYR A 1 79 ? 7.330 -17.649 -13.033 1.00 54.12 79 TYR A O 1
ATOM 631 N N . MET A 1 80 ? 7.046 -17.979 -15.239 1.00 67.38 80 MET A N 1
ATOM 632 C CA . MET A 1 80 ? 7.160 -16.578 -15.591 1.00 67.38 80 MET A CA 1
ATOM 633 C C . MET A 1 80 ? 5.778 -16.002 -15.304 1.00 67.38 80 MET A C 1
ATOM 635 O O . MET A 1 80 ? 4.818 -16.498 -15.898 1.00 67.38 80 MET A O 1
ATOM 639 N N . PRO A 1 81 ? 5.647 -15.054 -14.360 1.00 78.81 81 PRO A N 1
ATOM 640 C CA . PRO A 1 81 ? 4.361 -14.416 -14.117 1.00 78.81 81 PRO A CA 1
ATOM 641 C C . PRO A 1 81 ? 3.866 -13.850 -15.446 1.00 78.81 81 PRO A C 1
ATOM 643 O O . PRO A 1 81 ? 4.676 -13.333 -16.209 1.00 78.81 81 PRO A O 1
ATOM 646 N N . ASP A 1 82 ? 2.582 -13.996 -15.753 1.00 88.00 82 ASP A N 1
ATOM 647 C CA . ASP A 1 82 ? 2.026 -13.479 -16.999 1.00 88.00 82 ASP A CA 1
ATOM 648 C C . ASP A 1 82 ? 1.304 -12.152 -16.754 1.00 88.00 82 ASP A C 1
ATOM 650 O O . ASP A 1 82 ? 0.497 -12.008 -15.833 1.00 88.00 82 ASP A O 1
ATOM 654 N N . HIS A 1 83 ? 1.594 -11.166 -17.602 1.00 91.06 83 HIS A N 1
ATOM 655 C CA . HIS A 1 83 ? 0.975 -9.846 -17.529 1.00 91.06 83 HIS A CA 1
ATOM 656 C C . HIS A 1 83 ? -0.544 -9.915 -17.746 1.00 91.06 83 HIS A C 1
ATOM 658 O O . HIS A 1 83 ? -1.283 -9.159 -17.114 1.00 91.06 83 HIS A O 1
ATOM 664 N N . SER A 1 84 ? -1.031 -10.794 -18.631 1.00 91.56 84 SER A N 1
ATOM 665 C CA . SER A 1 84 ? -2.471 -10.890 -18.895 1.00 91.56 84 SER A CA 1
ATOM 666 C C . SER A 1 84 ? -3.218 -11.527 -17.724 1.00 91.56 84 SER A C 1
ATOM 668 O O . SER A 1 84 ? -4.225 -10.969 -17.283 1.00 91.56 84 SER A O 1
ATOM 670 N N . ASP A 1 85 ? -2.657 -12.586 -17.137 1.00 92.50 85 ASP A N 1
ATOM 671 C CA . ASP A 1 85 ? -3.170 -13.190 -15.905 1.00 92.50 85 ASP A CA 1
ATOM 672 C C . ASP A 1 85 ? -3.205 -12.176 -14.752 1.00 92.50 85 ASP A C 1
ATOM 674 O O . ASP A 1 85 ? -4.217 -12.073 -14.057 1.00 92.50 85 ASP A O 1
ATOM 678 N N . PHE A 1 86 ? -2.152 -11.364 -14.580 1.00 94.75 86 PHE A N 1
ATOM 679 C CA . PHE A 1 86 ? -2.137 -10.296 -13.573 1.00 94.75 86 PHE A CA 1
ATOM 680 C C . PHE A 1 86 ? -3.297 -9.308 -13.759 1.00 94.75 86 PHE A C 1
ATOM 682 O O . PHE A 1 86 ? -3.987 -8.977 -12.796 1.00 94.75 86 PHE A O 1
ATOM 689 N N . LEU A 1 87 ? -3.553 -8.844 -14.987 1.00 95.88 87 LEU A N 1
ATOM 690 C CA . LEU A 1 87 ? -4.659 -7.918 -15.245 1.00 95.88 87 LEU A CA 1
ATOM 691 C C . LEU A 1 87 ? -6.027 -8.555 -14.968 1.00 95.88 87 LEU A C 1
ATOM 693 O O . LEU A 1 87 ? -6.899 -7.892 -14.408 1.00 95.88 87 LEU A O 1
ATOM 697 N N . VAL A 1 88 ? -6.210 -9.836 -15.303 1.00 95.62 88 VAL A N 1
ATOM 698 C CA . VAL A 1 88 ? -7.435 -10.581 -14.970 1.00 95.62 88 VAL A CA 1
ATOM 699 C C . VAL A 1 88 ? -7.620 -10.672 -13.454 1.00 95.62 88 VAL A C 1
ATOM 701 O O . VAL A 1 88 ? -8.726 -10.438 -12.960 1.00 95.62 88 VAL A O 1
ATOM 704 N N . GLU A 1 89 ? -6.549 -10.947 -12.701 1.00 94.69 89 GLU A N 1
ATOM 705 C CA . GLU A 1 89 ? -6.595 -10.945 -11.235 1.00 94.69 89 GLU A CA 1
ATOM 706 C C . GLU A 1 89 ? -6.970 -9.568 -10.668 1.00 94.69 89 GLU A C 1
ATOM 708 O O . GLU A 1 89 ? -7.758 -9.498 -9.726 1.00 94.69 89 GLU A O 1
ATOM 713 N N . VAL A 1 90 ? -6.452 -8.474 -11.239 1.00 95.38 90 VAL A N 1
ATOM 714 C CA . VAL A 1 90 ? -6.790 -7.107 -10.805 1.00 95.38 90 VAL A CA 1
ATOM 715 C C . VAL A 1 90 ? -8.272 -6.797 -11.025 1.00 95.38 90 VAL A C 1
ATOM 717 O O . VAL A 1 90 ? -8.913 -6.230 -10.138 1.00 95.38 90 VAL A O 1
ATOM 720 N N . GLU A 1 91 ? -8.843 -7.175 -12.173 1.00 95.00 91 GLU A N 1
ATOM 721 C CA . GLU A 1 91 ? -10.271 -6.951 -12.438 1.00 95.00 91 GLU A CA 1
ATOM 722 C C . GLU A 1 91 ? -11.168 -7.760 -11.500 1.00 95.00 91 GLU A C 1
ATOM 724 O O . GLU A 1 91 ? -12.159 -7.233 -10.984 1.00 95.00 91 GLU A O 1
ATOM 729 N N . GLY A 1 92 ? -10.797 -9.020 -11.254 1.00 92.62 92 GLY A N 1
ATOM 730 C CA . GLY A 1 92 ? -11.531 -9.934 -10.383 1.00 92.62 92 GLY A CA 1
ATOM 731 C C . GLY A 1 92 ? -11.371 -9.659 -8.886 1.00 92.62 92 GLY A C 1
ATOM 732 O O . GLY A 1 92 ? -12.135 -10.204 -8.091 1.00 92.62 92 GLY A O 1
ATOM 733 N N . ALA A 1 93 ? -10.405 -8.831 -8.479 1.00 92.25 93 ALA A N 1
ATOM 734 C CA . ALA A 1 93 ? -10.187 -8.509 -7.076 1.00 92.25 93 ALA A CA 1
ATOM 735 C C . ALA A 1 93 ? -11.321 -7.638 -6.512 1.00 92.25 93 ALA A C 1
ATOM 737 O O . ALA A 1 93 ? -11.773 -6.683 -7.146 1.00 92.25 93 ALA A O 1
ATOM 738 N N . ASP A 1 94 ? -11.751 -7.921 -5.284 1.00 90.94 94 ASP A N 1
ATOM 739 C CA . ASP A 1 94 ? -12.678 -7.055 -4.552 1.00 90.94 94 ASP A CA 1
ATOM 740 C C . ASP A 1 94 ? -11.914 -5.874 -3.941 1.00 90.94 94 ASP A C 1
ATOM 742 O O . ASP A 1 94 ? -11.467 -5.923 -2.796 1.00 90.94 94 ASP A O 1
ATOM 746 N N . LEU A 1 95 ? -11.656 -4.855 -4.764 1.00 89.06 95 LEU A N 1
ATOM 747 C CA . LEU A 1 95 ? -10.915 -3.648 -4.403 1.00 89.06 95 LEU A CA 1
ATOM 748 C C . LEU A 1 95 ? -11.590 -2.392 -4.954 1.00 89.06 95 LEU A C 1
ATOM 750 O O . LEU A 1 95 ? -12.210 -2.453 -6.020 1.00 89.06 95 LEU A O 1
ATOM 754 N N . PRO A 1 96 ? -11.415 -1.228 -4.299 1.00 90.44 96 PRO A N 1
ATOM 755 C CA . PRO A 1 96 ? -11.851 0.044 -4.857 1.00 90.44 96 PRO A CA 1
ATOM 756 C C . PRO A 1 96 ? -11.252 0.280 -6.250 1.00 90.44 96 PRO A C 1
ATOM 758 O O . PRO A 1 96 ? -10.073 0.002 -6.481 1.00 90.44 96 PRO A O 1
ATOM 761 N N . GLU A 1 97 ? -12.028 0.871 -7.163 1.00 91.62 97 GLU A N 1
ATOM 762 C CA . GLU A 1 97 ? -11.575 1.129 -8.542 1.00 91.62 97 GLU A CA 1
ATOM 763 C C . GLU A 1 97 ? -10.294 1.966 -8.617 1.00 91.62 97 GLU A C 1
ATOM 765 O O . GLU A 1 97 ? -9.493 1.787 -9.530 1.00 91.62 97 GLU A O 1
ATOM 770 N N . VAL A 1 98 ? -10.060 2.844 -7.638 1.00 90.50 98 VAL A N 1
ATOM 771 C CA . VAL A 1 98 ? -8.815 3.621 -7.540 1.00 90.50 98 VAL A CA 1
ATOM 772 C C . VAL A 1 98 ? -7.603 2.698 -7.367 1.00 90.50 98 VAL A C 1
ATOM 774 O O . VAL A 1 98 ? -6.598 2.877 -8.054 1.00 90.50 98 VAL A O 1
ATOM 777 N N . CYS A 1 99 ? -7.704 1.679 -6.509 1.00 91.06 99 CYS A N 1
ATOM 778 C CA . CYS A 1 99 ? -6.634 0.707 -6.284 1.00 91.06 99 CYS A CA 1
ATOM 779 C C . CYS A 1 99 ? -6.421 -0.169 -7.522 1.00 91.06 99 CYS A C 1
ATOM 781 O O . CYS A 1 99 ? -5.285 -0.336 -7.967 1.00 91.06 99 CYS A O 1
ATOM 783 N N . LYS A 1 100 ? -7.508 -0.667 -8.132 1.00 94.56 100 LYS A N 1
ATOM 784 C CA . LYS A 1 100 ? -7.428 -1.433 -9.388 1.00 94.56 100 LYS A CA 1
ATOM 785 C C . LYS A 1 100 ? -6.754 -0.624 -10.487 1.00 94.56 100 LYS A C 1
ATOM 787 O O . LYS A 1 100 ? -5.834 -1.111 -11.134 1.00 94.56 100 LYS A O 1
ATOM 792 N N . HIS A 1 101 ? -7.169 0.628 -10.668 1.00 94.88 101 HIS A N 1
ATOM 793 C CA . HIS A 1 101 ? -6.564 1.531 -11.637 1.00 94.88 101 HIS A CA 1
ATOM 794 C C . HIS A 1 101 ? -5.066 1.724 -11.374 1.00 94.88 101 HIS A C 1
ATOM 796 O O . HIS A 1 101 ? -4.287 1.608 -12.313 1.00 94.88 101 HIS A O 1
ATOM 802 N N . GLY A 1 102 ? -4.653 1.922 -10.118 1.00 93.88 102 GLY A N 1
ATOM 803 C CA . GLY A 1 102 ? -3.236 1.998 -9.748 1.00 93.88 102 GLY A CA 1
ATOM 804 C C . GLY A 1 102 ? -2.442 0.753 -10.160 1.00 93.88 102 GLY A C 1
ATOM 805 O O . GLY A 1 102 ? -1.418 0.873 -10.830 1.00 93.88 102 GLY A O 1
ATOM 806 N N . PHE A 1 103 ? -2.937 -0.449 -9.844 1.00 95.62 103 PHE A N 1
ATOM 807 C CA . PHE A 1 103 ? -2.275 -1.700 -10.241 1.00 95.62 103 PHE A CA 1
ATOM 808 C C . PHE A 1 103 ? -2.211 -1.890 -11.760 1.00 95.62 103 PHE A C 1
ATOM 810 O O . PHE A 1 103 ? -1.156 -2.261 -12.274 1.00 95.62 103 PHE A O 1
ATOM 817 N N . ARG A 1 104 ? -3.299 -1.601 -12.487 1.00 96.06 104 ARG A N 1
ATOM 818 C CA . ARG A 1 104 ? -3.314 -1.648 -13.960 1.00 96.06 104 ARG A CA 1
ATOM 819 C C . ARG A 1 104 ? -2.268 -0.701 -14.540 1.00 96.06 104 ARG 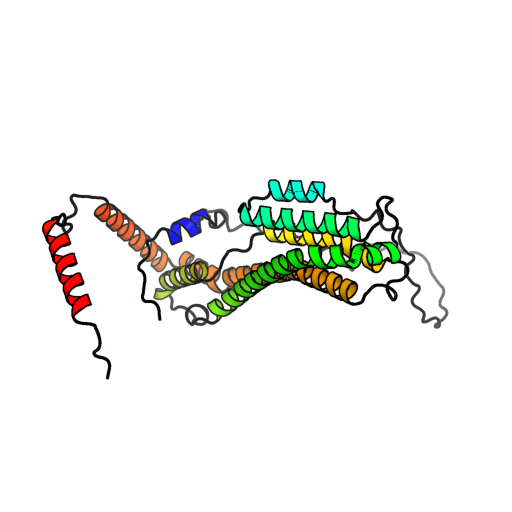A C 1
ATOM 821 O O . ARG A 1 104 ? -1.470 -1.111 -15.374 1.00 96.06 104 ARG A O 1
ATOM 828 N N . THR A 1 105 ? -2.256 0.551 -14.086 1.00 94.88 105 THR A N 1
ATOM 829 C CA . THR A 1 105 ? -1.325 1.583 -14.560 1.00 94.88 105 THR A CA 1
ATOM 830 C C . THR A 1 105 ? 0.126 1.174 -14.315 1.00 94.88 105 THR A C 1
ATOM 832 O O . THR A 1 105 ? 0.941 1.252 -15.231 1.00 94.88 105 THR A O 1
ATOM 835 N N . LEU A 1 106 ? 0.447 0.647 -13.129 1.00 95.44 106 LEU A N 1
ATOM 836 C CA . LEU A 1 106 ? 1.783 0.121 -12.844 1.00 95.44 106 LEU A CA 1
ATOM 837 C C . LEU A 1 106 ? 2.143 -1.059 -13.757 1.00 95.44 106 LEU A C 1
ATOM 839 O O . LEU A 1 106 ? 3.240 -1.070 -14.303 1.00 95.44 106 LEU A O 1
ATOM 843 N N . ALA A 1 107 ? 1.238 -2.016 -13.982 1.00 95.19 107 ALA A N 1
ATOM 844 C CA . ALA A 1 107 ? 1.491 -3.135 -14.893 1.00 95.19 107 ALA A CA 1
ATOM 845 C C . ALA A 1 107 ? 1.729 -2.683 -16.342 1.00 95.19 107 ALA A C 1
ATOM 847 O O . ALA A 1 107 ? 2.665 -3.162 -16.983 1.00 95.19 107 ALA A O 1
ATOM 848 N N . TYR A 1 108 ? 0.965 -1.700 -16.829 1.00 94.06 108 TYR A N 1
ATOM 849 C CA . TYR A 1 108 ? 1.196 -1.106 -18.145 1.00 94.06 108 TYR A CA 1
ATOM 850 C C . TYR A 1 108 ? 2.572 -0.443 -18.242 1.00 94.06 108 TYR A C 1
ATOM 852 O O . TYR A 1 108 ? 3.288 -0.672 -19.217 1.00 94.06 108 TYR A O 1
ATOM 860 N N . HIS A 1 109 ? 2.984 0.313 -17.220 1.00 94.38 109 HIS A N 1
ATOM 861 C CA . HIS A 1 109 ? 4.323 0.901 -17.181 1.00 94.38 109 HIS A CA 1
ATOM 862 C C . HIS A 1 109 ? 5.430 -0.158 -17.150 1.00 94.38 109 HIS A C 1
ATOM 864 O O . HIS A 1 109 ? 6.461 0.027 -17.794 1.00 94.38 109 HIS A O 1
ATOM 870 N N . ILE A 1 110 ? 5.222 -1.283 -16.455 1.00 95.25 110 ILE A N 1
ATOM 871 C CA . ILE A 1 110 ? 6.159 -2.417 -16.462 1.00 95.25 110 ILE A CA 1
ATOM 872 C C . ILE A 1 110 ? 6.310 -2.964 -17.880 1.00 95.25 110 ILE A C 1
ATOM 874 O O . ILE A 1 110 ? 7.433 -3.083 -18.367 1.00 95.25 110 ILE A O 1
ATOM 878 N N . ALA A 1 111 ? 5.196 -3.252 -18.556 1.00 92.81 111 ALA A N 1
ATOM 879 C CA . ALA A 1 111 ? 5.213 -3.780 -19.915 1.00 92.81 111 ALA A CA 1
ATOM 880 C C . ALA A 1 111 ? 5.904 -2.817 -20.894 1.00 92.81 111 ALA A C 1
ATOM 882 O O . ALA A 1 111 ? 6.751 -3.236 -21.683 1.00 92.81 111 ALA A O 1
ATOM 883 N N . GLU A 1 112 ? 5.591 -1.524 -20.816 1.00 92.69 112 GLU A N 1
ATOM 884 C CA . GLU A 1 112 ? 6.209 -0.491 -21.648 1.00 92.69 112 GLU A CA 1
ATOM 885 C C . GLU A 1 112 ? 7.721 -0.402 -21.399 1.00 92.69 112 GLU A C 1
ATOM 887 O O . GLU A 1 112 ? 8.511 -0.459 -22.345 1.00 92.69 112 GLU A O 1
ATOM 892 N N . LEU A 1 113 ? 8.146 -0.382 -20.133 1.00 93.38 113 LEU A N 1
ATOM 893 C CA . LEU A 1 113 ? 9.559 -0.346 -19.760 1.00 93.38 113 LEU A CA 1
ATOM 894 C C . LEU A 1 113 ? 10.324 -1.572 -20.279 1.00 93.38 113 LEU A C 1
ATOM 896 O O . LEU A 1 113 ? 11.456 -1.443 -20.752 1.00 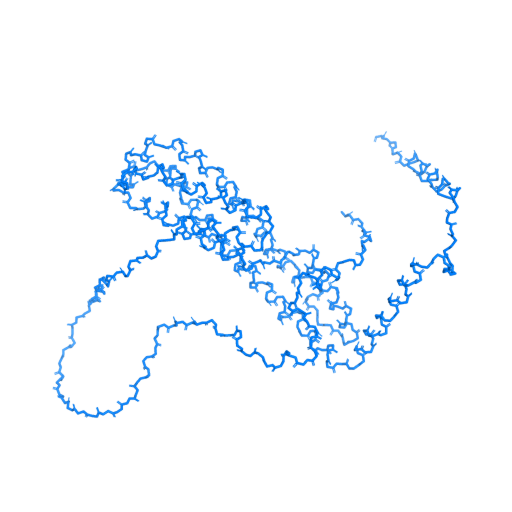93.38 113 LEU A O 1
ATOM 900 N N . THR A 1 114 ? 9.700 -2.751 -20.280 1.00 91.81 114 THR A N 1
ATOM 901 C CA . THR A 1 114 ? 10.276 -3.958 -20.884 1.00 91.81 114 THR A CA 1
ATOM 902 C C . THR A 1 114 ? 10.531 -3.798 -22.374 1.00 91.81 114 THR A C 1
ATOM 904 O O . THR A 1 114 ? 11.599 -4.194 -22.841 1.00 91.81 114 THR A O 1
ATOM 907 N N . THR A 1 115 ? 9.610 -3.185 -23.126 1.00 92.31 115 THR A N 1
ATOM 908 C CA . THR A 1 115 ? 9.810 -2.959 -24.571 1.00 92.31 115 THR A CA 1
ATOM 909 C C . THR A 1 115 ? 10.965 -2.002 -24.872 1.00 92.31 115 THR A C 1
ATOM 911 O O . THR A 1 115 ? 11.569 -2.087 -25.937 1.00 92.31 115 THR A O 1
ATOM 914 N N . LEU A 1 116 ? 11.314 -1.121 -23.929 1.00 91.75 116 LEU A N 1
ATOM 915 C CA . LEU A 1 116 ? 12.441 -0.196 -24.061 1.00 91.75 116 LEU A CA 1
ATOM 916 C C . LEU A 1 116 ? 13.789 -0.843 -23.701 1.00 91.75 116 LEU A C 1
ATOM 918 O O . LEU A 1 116 ? 14.835 -0.399 -24.186 1.00 91.75 116 LEU A O 1
ATOM 922 N N . LEU A 1 117 ? 13.771 -1.889 -22.868 1.00 87.81 117 LEU A N 1
ATOM 923 C CA . LEU A 1 117 ? 14.957 -2.614 -22.399 1.00 87.81 117 LEU A CA 1
ATOM 924 C C . LEU A 1 117 ? 15.304 -3.838 -23.256 1.00 87.81 117 LEU A C 1
ATOM 926 O O . LEU A 1 117 ? 16.483 -4.151 -23.443 1.00 87.81 117 LEU A O 1
ATOM 930 N N . VAL A 1 118 ? 14.294 -4.531 -23.779 1.00 88.12 118 VAL A N 1
ATOM 931 C CA . VAL A 1 118 ? 14.430 -5.787 -24.524 1.00 88.12 118 VAL A CA 1
ATOM 932 C C . VAL A 1 118 ? 14.076 -5.545 -25.985 1.00 88.12 118 VAL A C 1
ATOM 934 O O . VAL A 1 118 ? 13.076 -4.903 -26.291 1.00 88.12 118 VAL A O 1
ATOM 937 N N . LEU A 1 119 ? 14.878 -6.072 -26.916 1.00 86.19 119 LEU A N 1
ATOM 938 C CA . LEU A 1 119 ? 14.546 -5.956 -28.335 1.00 86.19 119 LEU A CA 1
ATOM 939 C C . LEU A 1 119 ? 13.225 -6.681 -28.649 1.00 86.19 119 LEU A C 1
ATOM 941 O O . LEU A 1 119 ? 12.931 -7.704 -28.028 1.00 86.19 119 LEU A O 1
ATOM 945 N N . PRO A 1 120 ? 12.501 -6.284 -29.713 1.00 83.56 120 PRO A N 1
ATOM 946 C CA . PRO A 1 120 ? 11.273 -6.966 -30.143 1.00 83.56 120 PRO A CA 1
ATOM 947 C C . PRO A 1 120 ? 11.441 -8.465 -30.437 1.00 83.56 120 PRO A C 1
ATOM 949 O O . PRO A 1 120 ? 10.485 -9.228 -30.385 1.00 83.56 120 PRO A O 1
ATOM 952 N N . ASN A 1 121 ? 12.664 -8.9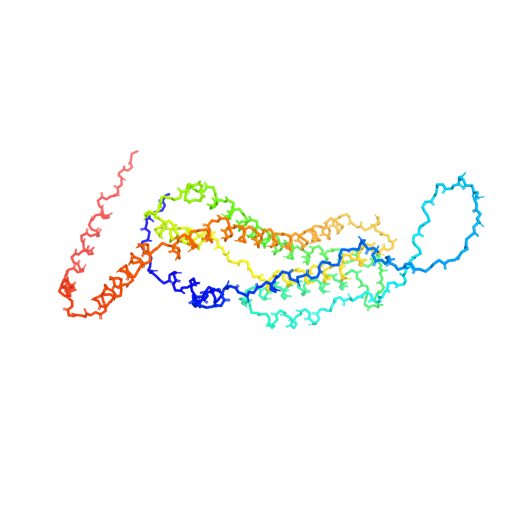06 -30.749 1.00 84.06 121 ASN A N 1
ATOM 953 C CA . ASN A 1 121 ? 12.999 -10.316 -30.965 1.00 84.06 121 ASN A CA 1
ATOM 954 C C . ASN A 1 121 ? 13.380 -11.067 -29.670 1.00 84.06 121 ASN A C 1
ATOM 956 O O . ASN A 1 121 ? 13.922 -12.170 -29.748 1.00 84.06 121 ASN A O 1
ATOM 960 N N . GLY A 1 122 ? 13.172 -10.457 -28.500 1.00 81.31 122 GLY A N 1
ATOM 961 C CA . GLY A 1 122 ? 13.486 -11.011 -27.182 1.00 81.31 122 GLY A CA 1
ATOM 962 C C . GLY A 1 122 ? 14.972 -10.996 -26.813 1.00 81.31 122 GLY A C 1
ATOM 963 O O . GLY A 1 122 ? 15.342 -11.489 -25.749 1.00 81.31 122 GLY A O 1
ATOM 964 N N . ARG A 1 123 ? 15.856 -10.463 -27.670 1.00 85.44 123 ARG A N 1
ATOM 965 C CA . ARG A 1 123 ? 17.292 -10.381 -27.368 1.00 85.44 123 ARG A CA 1
ATOM 966 C C . ARG A 1 123 ? 17.593 -9.183 -26.474 1.00 85.44 123 ARG A C 1
ATOM 968 O O . ARG A 1 123 ? 16.980 -8.127 -26.587 1.00 85.44 123 ARG A O 1
ATOM 975 N N . LEU A 1 124 ? 18.603 -9.340 -25.626 1.00 85.94 124 LEU A N 1
ATOM 976 C CA . LEU A 1 124 ? 19.121 -8.274 -24.775 1.00 85.94 124 LEU A CA 1
ATOM 977 C C . LEU A 1 124 ? 20.272 -7.552 -25.482 1.00 85.94 124 LEU A C 1
ATOM 979 O O . LEU A 1 124 ? 21.153 -8.193 -26.057 1.00 85.94 124 LEU A O 1
ATOM 983 N N . SER A 1 125 ? 20.276 -6.220 -25.437 1.00 86.44 125 SER A N 1
ATOM 984 C CA . SER A 1 125 ? 21.362 -5.398 -25.978 1.00 86.44 125 SER A CA 1
ATOM 985 C C . SER A 1 125 ? 21.521 -4.119 -25.173 1.00 86.44 125 SER A C 1
ATOM 987 O O . SER A 1 125 ? 20.629 -3.270 -25.166 1.00 86.44 125 SER A O 1
ATOM 989 N N . SER A 1 126 ? 22.694 -3.928 -24.567 1.00 85.25 126 SER A N 1
ATOM 990 C CA . SER A 1 126 ? 23.010 -2.682 -23.861 1.00 85.25 126 SER A CA 1
ATOM 991 C C . SER A 1 126 ? 22.950 -1.464 -24.791 1.00 85.25 126 SER A C 1
ATOM 993 O O . SER A 1 126 ? 22.582 -0.380 -24.355 1.00 85.25 126 SER A O 1
ATOM 995 N N . ALA A 1 127 ? 23.273 -1.622 -26.082 1.00 87.06 127 ALA A N 1
ATOM 996 C CA . ALA A 1 127 ? 23.187 -0.532 -27.055 1.00 87.06 127 ALA A CA 1
ATOM 997 C C . ALA A 1 127 ? 21.737 -0.082 -27.300 1.00 87.06 127 ALA A C 1
ATOM 999 O O . ALA A 1 127 ? 21.493 1.110 -27.449 1.00 87.06 127 ALA A O 1
ATOM 1000 N N . TYR A 1 128 ? 20.784 -1.019 -27.281 1.00 87.94 128 TYR A N 1
ATOM 1001 C CA . TYR A 1 128 ? 19.363 -0.716 -27.453 1.00 87.94 128 TYR A CA 1
ATOM 1002 C C . TYR A 1 128 ? 18.794 0.045 -26.248 1.00 87.94 128 TYR A C 1
ATOM 1004 O O . TYR A 1 128 ? 18.186 1.103 -26.407 1.00 87.94 128 TYR A O 1
ATOM 1012 N N . ALA A 1 129 ? 19.091 -0.424 -25.032 1.00 85.31 129 ALA A N 1
ATOM 1013 C CA . ALA A 1 129 ? 18.709 0.285 -23.812 1.00 85.31 129 ALA A CA 1
ATOM 1014 C C . ALA A 1 129 ? 19.295 1.713 -23.771 1.00 85.31 129 ALA A C 1
ATOM 1016 O O . ALA A 1 129 ? 18.604 2.658 -23.400 1.00 85.31 129 ALA A O 1
ATOM 1017 N N . LYS A 1 130 ? 20.543 1.903 -24.232 1.00 87.00 130 LYS A N 1
ATOM 1018 C CA . LYS A 1 130 ? 21.168 3.234 -24.356 1.00 87.00 130 LYS A CA 1
ATOM 1019 C C . LYS A 1 130 ? 20.435 4.147 -25.334 1.00 87.00 130 LYS A C 1
ATOM 1021 O O . LYS A 1 130 ? 20.237 5.316 -25.023 1.00 87.00 130 LYS A O 1
ATOM 1026 N N . THR A 1 131 ? 20.035 3.642 -26.501 1.00 90.62 131 THR A N 1
ATOM 1027 C CA . THR A 1 131 ? 19.292 4.454 -27.480 1.00 90.62 131 THR A CA 1
ATOM 1028 C C . THR A 1 131 ? 17.924 4.888 -26.959 1.00 90.62 131 THR A C 1
ATOM 1030 O O . THR A 1 131 ? 17.459 5.962 -27.319 1.00 90.62 131 THR A O 1
ATOM 1033 N N . ASN A 1 132 ? 17.319 4.105 -26.061 1.00 91.31 132 ASN A N 1
ATOM 1034 C CA . ASN A 1 132 ? 16.028 4.407 -25.439 1.00 91.31 132 ASN A CA 1
ATOM 1035 C C . ASN A 1 132 ? 16.144 5.159 -24.105 1.00 91.31 132 ASN A C 1
ATOM 1037 O O . ASN A 1 132 ? 15.157 5.266 -23.381 1.00 91.31 132 ASN A O 1
ATOM 1041 N N . ARG A 1 133 ? 17.327 5.680 -23.756 1.00 91.81 133 ARG A N 1
ATOM 1042 C CA . ARG A 1 133 ? 17.603 6.296 -22.449 1.00 91.81 133 ARG A CA 1
ATOM 1043 C C . ARG A 1 133 ? 16.549 7.314 -22.019 1.00 91.81 133 ARG A C 1
ATOM 1045 O O . ARG A 1 133 ? 16.040 7.224 -20.908 1.00 91.81 133 ARG A O 1
ATOM 1052 N N . GLU A 1 134 ? 16.246 8.290 -22.869 1.00 92.50 134 GLU A N 1
ATOM 1053 C CA . GLU A 1 134 ? 15.313 9.369 -22.520 1.00 92.50 134 GLU A CA 1
ATOM 1054 C C . GLU A 1 134 ? 13.898 8.837 -22.279 1.00 92.50 134 GLU A C 1
ATOM 1056 O O . GLU A 1 134 ? 13.267 9.220 -21.298 1.00 92.50 134 GLU A O 1
ATOM 1061 N N . ALA A 1 135 ? 13.441 7.891 -23.105 1.00 92.44 135 ALA A N 1
ATOM 1062 C CA . ALA A 1 135 ? 12.151 7.233 -22.926 1.00 92.44 135 ALA A CA 1
ATOM 1063 C C . ALA A 1 135 ? 12.113 6.425 -21.620 1.00 92.44 135 ALA A C 1
ATOM 1065 O O . ALA A 1 135 ? 11.177 6.566 -20.839 1.00 92.44 135 ALA A O 1
ATOM 1066 N N . ILE A 1 136 ? 13.161 5.646 -21.327 1.00 92.50 136 ILE A N 1
ATOM 1067 C CA . ILE A 1 136 ? 13.276 4.886 -20.073 1.00 92.50 136 ILE A CA 1
ATOM 1068 C C . ILE A 1 136 ? 13.172 5.826 -18.871 1.00 92.50 136 ILE A C 1
ATOM 1070 O O . ILE A 1 136 ? 12.393 5.568 -17.955 1.00 92.50 136 ILE A O 1
ATOM 1074 N N . LEU A 1 137 ? 13.924 6.930 -18.868 1.00 93.31 137 LEU A N 1
ATOM 1075 C CA . LEU A 1 137 ? 13.918 7.889 -17.762 1.00 93.31 137 LEU A CA 1
ATOM 1076 C C . LEU A 1 137 ? 12.586 8.637 -17.628 1.00 93.31 137 LEU A C 1
ATOM 1078 O O . LEU A 1 137 ? 12.170 8.902 -16.504 1.00 93.31 137 LEU A O 1
ATOM 1082 N N . ALA A 1 138 ? 11.916 8.953 -18.738 1.00 90.38 138 ALA A N 1
ATOM 1083 C CA . ALA A 1 138 ? 10.608 9.599 -18.721 1.00 90.38 138 ALA A CA 1
ATOM 1084 C C . ALA A 1 138 ? 9.518 8.655 -18.186 1.00 90.38 138 ALA A C 1
ATOM 1086 O O . ALA A 1 138 ? 8.869 8.980 -17.196 1.00 90.38 138 ALA A O 1
ATOM 1087 N N . HIS A 1 139 ? 9.374 7.455 -18.760 1.00 87.25 139 HIS A N 1
ATOM 1088 C CA . HIS A 1 139 ? 8.336 6.497 -18.354 1.00 87.25 139 HIS A CA 1
ATOM 1089 C C . HIS A 1 139 ? 8.522 5.993 -16.916 1.00 87.25 139 HIS A C 1
ATOM 1091 O O . HIS A 1 139 ? 7.562 5.840 -16.164 1.00 87.25 139 HIS A O 1
ATOM 1097 N N . SER A 1 140 ? 9.768 5.777 -16.492 1.00 92.88 140 SER A N 1
ATOM 1098 C CA . SER A 1 140 ? 10.065 5.366 -15.113 1.00 92.88 140 SER A CA 1
ATOM 1099 C C . SER A 1 140 ? 9.795 6.455 -14.071 1.00 92.88 140 SER A C 1
ATOM 1101 O O . SER A 1 140 ? 9.620 6.133 -12.895 1.00 92.88 140 SER A O 1
ATOM 1103 N N . GLN A 1 141 ? 9.764 7.735 -14.461 1.00 92.81 141 GLN A N 1
ATOM 1104 C CA . GLN A 1 141 ? 9.530 8.832 -13.526 1.00 92.81 141 GLN A CA 1
ATOM 1105 C C . GLN A 1 141 ? 8.099 8.804 -12.983 1.00 92.81 141 GLN A C 1
ATOM 1107 O O . GLN A 1 141 ? 7.922 8.911 -11.770 1.00 92.81 141 GLN A O 1
ATOM 1112 N N . ASP A 1 142 ? 7.101 8.607 -13.844 1.00 89.00 142 ASP A N 1
ATOM 1113 C CA . ASP A 1 142 ? 5.694 8.536 -13.433 1.00 89.00 142 ASP A CA 1
ATOM 1114 C C . ASP A 1 142 ? 5.439 7.322 -12.537 1.00 89.00 142 ASP A C 1
ATOM 1116 O O . ASP A 1 142 ? 4.809 7.434 -11.481 1.00 89.00 142 ASP A O 1
ATOM 1120 N N . MET A 1 143 ? 6.017 6.175 -12.904 1.00 94.44 143 MET A N 1
ATOM 1121 C CA . MET A 1 143 ? 5.965 4.960 -12.096 1.00 94.44 143 MET A CA 1
ATOM 1122 C C . MET A 1 143 ? 6.587 5.181 -10.709 1.00 94.44 143 MET A C 1
ATOM 1124 O O . MET A 1 143 ? 6.008 4.785 -9.699 1.00 94.44 143 MET A O 1
ATOM 1128 N N . LEU A 1 144 ? 7.732 5.867 -10.624 1.00 94.50 144 LEU A N 1
ATOM 1129 C CA . LEU A 1 144 ? 8.356 6.180 -9.338 1.00 94.50 144 LEU A CA 1
ATOM 1130 C C . LEU A 1 144 ? 7.547 7.138 -8.479 1.00 94.50 144 LEU A C 1
ATOM 1132 O O . LEU A 1 144 ? 7.541 6.972 -7.262 1.00 94.50 144 LEU A O 1
ATOM 1136 N N . VAL A 1 145 ? 6.896 8.139 -9.072 1.00 93.44 145 VAL A N 1
ATOM 1137 C CA . VAL A 1 145 ? 6.015 9.045 -8.322 1.00 93.44 145 VAL A CA 1
ATOM 1138 C C . VAL A 1 145 ? 4.879 8.241 -7.692 1.00 93.44 145 VAL A C 1
ATOM 1140 O O . VAL A 1 145 ? 4.712 8.292 -6.476 1.00 93.44 145 VAL A O 1
ATOM 1143 N N . GLN A 1 146 ? 4.200 7.400 -8.477 1.00 92.81 146 GLN A N 1
ATOM 1144 C CA . GLN A 1 146 ? 3.120 6.543 -7.975 1.00 92.81 146 GLN A CA 1
ATOM 1145 C C . GLN A 1 146 ? 3.594 5.594 -6.863 1.00 92.81 146 GLN A C 1
ATOM 1147 O O . GLN A 1 146 ? 2.938 5.468 -5.829 1.00 92.81 146 GLN A O 1
ATOM 1152 N N . LEU A 1 147 ? 4.758 4.957 -7.030 1.00 94.56 147 LEU A N 1
ATOM 1153 C CA . LEU A 1 147 ? 5.328 4.065 -6.015 1.00 94.56 147 LEU A CA 1
ATOM 1154 C C . LEU A 1 147 ? 5.732 4.807 -4.739 1.00 94.56 147 LEU A C 1
ATOM 1156 O O . LEU A 1 147 ? 5.568 4.271 -3.643 1.00 94.56 147 LEU A O 1
ATOM 1160 N N . ARG A 1 148 ? 6.277 6.022 -4.853 1.00 94.31 148 ARG A N 1
ATOM 1161 C CA . ARG A 1 148 ? 6.641 6.849 -3.694 1.00 94.31 148 ARG A CA 1
ATOM 1162 C C . ARG A 1 148 ? 5.406 7.270 -2.915 1.00 94.31 148 ARG A C 1
ATOM 1164 O O . ARG A 1 148 ? 5.414 7.153 -1.692 1.00 94.31 148 ARG A O 1
ATOM 1171 N N . ASP A 1 149 ? 4.352 7.684 -3.606 1.00 93.06 149 ASP A N 1
ATOM 1172 C CA . ASP A 1 149 ? 3.089 8.064 -2.978 1.00 93.06 149 ASP A CA 1
ATOM 1173 C C . ASP A 1 149 ? 2.455 6.864 -2.263 1.00 93.06 149 ASP A C 1
ATOM 1175 O O . ASP A 1 149 ? 2.145 6.949 -1.072 1.00 93.06 149 ASP A O 1
ATOM 1179 N N . ALA A 1 150 ? 2.377 5.709 -2.931 1.00 92.56 150 ALA A N 1
ATOM 1180 C CA . ALA A 1 150 ? 1.851 4.479 -2.341 1.00 92.56 150 ALA A CA 1
ATOM 1181 C C . ALA A 1 150 ? 2.660 4.021 -1.112 1.00 92.56 150 ALA A C 1
ATOM 1183 O O . ALA A 1 150 ? 2.087 3.728 -0.060 1.00 92.56 150 ALA A O 1
ATOM 1184 N N . ASN A 1 151 ? 3.995 4.016 -1.197 1.00 93.88 151 ASN A N 1
ATOM 1185 C CA . ASN A 1 151 ? 4.856 3.671 -0.062 1.00 93.88 151 ASN A CA 1
ATOM 1186 C C . ASN A 1 151 ? 4.752 4.690 1.085 1.00 93.88 151 ASN A C 1
ATOM 1188 O O . ASN A 1 151 ? 4.816 4.302 2.251 1.00 93.88 151 ASN A O 1
ATOM 1192 N N . SER A 1 152 ? 4.575 5.979 0.782 1.00 94.31 152 SER A N 1
ATOM 1193 C CA . SER A 1 152 ? 4.383 7.028 1.788 1.00 94.31 152 SER A CA 1
ATOM 1194 C C . SER A 1 152 ? 3.074 6.832 2.556 1.00 94.31 152 SER A C 1
ATOM 1196 O O . SER A 1 152 ? 3.081 6.840 3.789 1.00 94.31 152 SER A O 1
ATOM 1198 N N . MET A 1 153 ? 1.974 6.567 1.843 1.00 91.38 153 MET A N 1
ATOM 1199 C CA . MET A 1 153 ? 0.673 6.264 2.449 1.00 91.38 153 MET A CA 1
ATOM 1200 C C . MET A 1 153 ? 0.740 5.009 3.324 1.00 91.38 153 MET A C 1
ATOM 1202 O O . MET A 1 153 ? 0.237 4.993 4.445 1.00 91.38 153 MET A O 1
ATOM 1206 N N . LEU A 1 154 ? 1.417 3.964 2.851 1.00 92.00 154 LEU A N 1
ATOM 1207 C CA . LEU A 1 154 ? 1.597 2.726 3.603 1.00 92.00 154 LEU A CA 1
ATOM 1208 C C . LEU A 1 154 ? 2.450 2.928 4.863 1.00 92.00 154 LEU A C 1
ATOM 1210 O O . LEU A 1 154 ? 2.117 2.428 5.938 1.00 92.00 154 LEU A O 1
ATOM 1214 N N . ALA A 1 155 ? 3.532 3.702 4.760 1.00 92.62 155 ALA A N 1
ATOM 1215 C CA . ALA A 1 155 ? 4.348 4.074 5.910 1.00 92.62 155 ALA A CA 1
ATOM 1216 C C . ALA A 1 155 ? 3.552 4.904 6.929 1.00 92.62 155 ALA A C 1
ATOM 1218 O O . ALA A 1 155 ? 3.761 4.760 8.134 1.00 92.62 155 ALA A O 1
ATOM 1219 N N . GLU A 1 156 ? 2.629 5.752 6.471 1.00 93.44 156 GLU A N 1
ATOM 1220 C CA . GLU A 1 156 ? 1.708 6.477 7.342 1.00 93.44 156 GLU A CA 1
ATOM 1221 C C . GLU A 1 156 ? 0.779 5.533 8.106 1.00 93.44 156 GLU A C 1
ATOM 1223 O O . GLU A 1 156 ? 0.693 5.667 9.323 1.00 93.44 156 GLU A O 1
ATOM 1228 N N . GLN A 1 157 ? 0.180 4.534 7.450 1.00 92.12 157 GLN A N 1
ATOM 1229 C CA . GLN A 1 157 ? -0.658 3.540 8.136 1.00 92.12 157 GLN A CA 1
ATOM 1230 C C . GLN A 1 157 ? 0.120 2.794 9.230 1.00 92.12 157 GLN A C 1
ATOM 1232 O O . GLN A 1 157 ? -0.317 2.732 10.377 1.00 92.12 157 GLN A O 1
ATOM 1237 N N . VAL A 1 158 ? 1.343 2.343 8.933 1.00 91.25 158 VAL A N 1
ATOM 1238 C CA . VAL A 1 158 ? 2.208 1.679 9.928 1.00 91.25 158 VAL A CA 1
ATOM 1239 C C . VAL A 1 158 ? 2.571 2.610 11.099 1.00 91.25 158 VAL A C 1
ATOM 1241 O O . VAL A 1 158 ? 2.670 2.175 12.254 1.00 91.25 158 VAL A O 1
ATOM 1244 N N . ARG A 1 159 ? 2.775 3.908 10.836 1.00 92.38 159 ARG A N 1
ATOM 1245 C CA . ARG A 1 159 ? 2.981 4.900 11.905 1.00 92.38 159 ARG A CA 1
ATOM 1246 C C . ARG A 1 159 ? 1.717 5.112 12.729 1.00 92.38 159 ARG A C 1
ATOM 1248 O O . ARG A 1 159 ? 1.837 5.220 13.947 1.00 92.38 159 ARG A O 1
ATOM 1255 N N . ASN A 1 160 ? 0.544 5.152 12.103 1.00 92.06 160 ASN A N 1
ATOM 1256 C CA . ASN A 1 160 ? -0.727 5.323 12.799 1.00 92.06 160 ASN A CA 1
ATOM 1257 C C . ASN A 1 160 ? -0.987 4.154 13.755 1.00 92.06 160 ASN A C 1
ATOM 1259 O O . ASN A 1 160 ? -1.344 4.397 14.905 1.00 92.06 160 ASN A O 1
ATOM 1263 N N . ASP A 1 161 ? -0.674 2.919 13.354 1.00 89.62 161 ASP A N 1
ATOM 1264 C CA . ASP A 1 161 ? -0.754 1.750 14.241 1.00 89.62 161 ASP A CA 1
ATOM 1265 C C . ASP A 1 161 ? 0.144 1.903 15.473 1.00 89.62 161 ASP A C 1
ATOM 1267 O O . ASP A 1 161 ? -0.254 1.635 16.609 1.00 89.62 161 ASP A O 1
ATOM 1271 N N . SER A 1 162 ? 1.381 2.352 15.255 1.00 90.88 162 SER A N 1
ATOM 1272 C CA . SER A 1 162 ? 2.339 2.592 16.339 1.00 90.88 162 SER A CA 1
ATOM 1273 C C . SER A 1 162 ? 1.863 3.719 17.262 1.00 90.88 162 SER A C 1
ATOM 1275 O O . SER A 1 162 ? 1.990 3.628 18.484 1.00 90.88 162 SER A O 1
ATOM 1277 N N . TYR A 1 163 ? 1.272 4.764 16.683 1.00 92.50 163 TYR A N 1
ATOM 1278 C CA . TYR A 1 163 ? 0.708 5.890 17.411 1.00 92.50 163 TYR A CA 1
ATOM 1279 C C . TYR A 1 163 ? -0.460 5.460 18.301 1.00 92.50 163 TYR A C 1
ATOM 1281 O O . TYR A 1 163 ? -0.427 5.754 19.497 1.00 92.50 163 TYR A O 1
ATOM 1289 N N . ILE A 1 164 ? -1.445 4.715 17.784 1.00 92.75 164 ILE A N 1
ATOM 1290 C CA . ILE A 1 164 ? -2.604 4.308 18.593 1.00 92.75 164 ILE A CA 1
ATOM 1291 C C . ILE A 1 164 ? -2.192 3.415 19.765 1.00 92.75 164 ILE A C 1
ATOM 1293 O O . ILE A 1 164 ? -2.687 3.602 20.875 1.00 92.75 164 ILE A O 1
ATOM 1297 N N . LYS A 1 165 ? -1.201 2.532 19.571 1.00 91.62 165 LYS A N 1
ATOM 1298 C CA . LYS A 1 165 ? -0.634 1.696 20.645 1.00 91.62 165 LYS A CA 1
ATOM 1299 C C . LYS A 1 165 ? 0.027 2.510 21.757 1.00 91.62 165 LYS A C 1
ATOM 1301 O O . LYS A 1 165 ? 0.083 2.051 22.895 1.00 91.62 165 LYS A O 1
ATOM 1306 N N . SER A 1 166 ? 0.526 3.706 21.445 1.00 91.88 166 SER A N 1
ATOM 1307 C CA . SER A 1 166 ? 1.157 4.596 22.427 1.00 91.88 166 SER A CA 1
ATOM 1308 C C . SER A 1 166 ? 0.154 5.365 23.296 1.00 91.88 166 SER A C 1
ATOM 1310 O O . SER A 1 166 ? 0.527 5.920 24.331 1.00 91.88 166 SER A O 1
ATOM 1312 N N . LEU A 1 167 ? -1.122 5.401 22.901 1.00 91.75 167 LEU A N 1
ATOM 1313 C CA . LEU A 1 167 ? -2.154 6.126 23.633 1.00 91.75 167 LEU A CA 1
ATOM 1314 C C . LEU A 1 167 ? -2.455 5.442 24.971 1.00 91.75 167 LEU A C 1
ATOM 1316 O O . LEU A 1 167 ? -2.469 4.216 25.075 1.00 91.75 167 LEU A O 1
ATOM 1320 N N . ALA A 1 168 ? -2.782 6.245 25.989 1.00 84.88 168 ALA A N 1
ATOM 1321 C CA . ALA A 1 168 ? -3.096 5.766 27.342 1.00 84.88 168 ALA A CA 1
ATOM 1322 C C . ALA A 1 168 ? -4.160 4.655 27.353 1.00 84.88 168 ALA A C 1
ATOM 1324 O O . ALA A 1 168 ? -4.090 3.700 28.124 1.00 84.88 168 ALA A O 1
ATOM 1325 N N . LEU A 1 169 ? -5.118 4.756 26.433 1.00 89.88 169 LEU A N 1
ATOM 1326 C CA . LEU A 1 169 ? -6.183 3.785 26.256 1.00 89.88 169 LEU A CA 1
ATOM 1327 C C . LEU A 1 169 ? -5.668 2.371 25.940 1.00 89.88 169 LEU A C 1
ATOM 1329 O O . LEU A 1 169 ? -6.331 1.401 26.296 1.00 89.88 169 LEU A O 1
ATOM 1333 N N . PHE A 1 170 ? -4.504 2.239 25.302 1.00 89.81 170 PHE A N 1
ATOM 1334 C CA . PHE A 1 170 ? -3.876 0.965 24.944 1.00 89.81 170 PHE A CA 1
ATOM 1335 C C . PHE A 1 170 ? -2.823 0.516 25.965 1.00 89.81 170 PHE A C 1
ATOM 1337 O O . PHE A 1 170 ? -2.571 -0.679 26.084 1.00 89.81 170 PHE A O 1
ATOM 1344 N N . THR A 1 171 ? -2.255 1.426 26.756 1.00 87.50 171 THR A N 1
ATOM 1345 C CA . THR A 1 171 ? -1.197 1.098 27.727 1.00 87.50 171 THR A CA 1
ATOM 1346 C C . THR A 1 171 ? -1.720 0.773 29.127 1.00 87.50 171 THR A C 1
ATOM 1348 O O . THR A 1 171 ? -1.058 0.058 29.880 1.00 87.50 171 THR A O 1
ATOM 1351 N N . ILE A 1 172 ? -2.911 1.256 29.488 1.00 85.50 172 ILE A N 1
ATOM 1352 C CA . ILE A 1 172 ? -3.505 1.040 30.811 1.00 85.50 172 ILE A CA 1
ATOM 1353 C C . ILE A 1 172 ? -4.339 -0.248 30.821 1.00 85.50 172 ILE A C 1
ATOM 1355 O O . ILE A 1 172 ? -5.138 -0.507 29.916 1.00 85.50 172 ILE A O 1
ATOM 1359 N N . LYS A 1 173 ? -4.183 -1.053 31.881 1.00 86.69 173 LYS A N 1
ATOM 1360 C CA . LYS A 1 173 ? -5.061 -2.198 32.143 1.00 86.69 173 LYS A CA 1
ATOM 1361 C C . LYS A 1 173 ? -6.423 -1.681 32.632 1.00 86.69 173 LYS A C 1
ATOM 1363 O O . LYS A 1 173 ? -6.455 -1.018 33.668 1.00 86.69 173 LYS A O 1
ATOM 1368 N N . PRO A 1 174 ? -7.528 -1.979 31.930 1.00 86.44 174 PRO A N 1
ATOM 1369 C CA . PRO A 1 174 ? -8.845 -1.515 32.341 1.00 86.44 174 PRO A CA 1
ATOM 1370 C C . PRO A 1 174 ? -9.258 -2.132 33.677 1.00 86.44 174 PRO A C 1
ATOM 1372 O O . PRO A 1 174 ? -8.988 -3.309 33.939 1.00 86.44 174 PRO A O 1
ATOM 1375 N N . ALA A 1 175 ? -9.936 -1.339 34.507 1.00 87.62 175 ALA A N 1
ATOM 1376 C CA . ALA A 1 175 ? -10.700 -1.866 35.629 1.00 87.62 175 ALA A CA 1
ATOM 1377 C C . ALA A 1 175 ? -11.932 -2.616 35.104 1.00 87.62 175 ALA A C 1
ATOM 1379 O O . ALA A 1 175 ? -12.417 -2.324 34.012 1.00 87.62 175 ALA A O 1
ATOM 1380 N N . GLN A 1 176 ? -12.446 -3.571 35.882 1.00 84.31 176 GLN A N 1
ATOM 1381 C CA . GLN A 1 176 ? -13.516 -4.467 35.434 1.00 84.31 176 GLN A CA 1
ATOM 1382 C C . GLN A 1 176 ? -14.787 -3.710 35.013 1.00 84.31 176 GLN A C 1
ATOM 1384 O O . GLN A 1 176 ? -15.365 -4.043 33.983 1.00 84.31 176 GLN A O 1
ATOM 1389 N N . GLN A 1 177 ? -15.173 -2.660 35.745 1.00 83.56 177 GLN A N 1
ATOM 1390 C CA . GLN A 1 177 ? -16.330 -1.825 35.397 1.00 83.56 177 GLN A CA 1
ATOM 1391 C C . GLN A 1 177 ? -16.139 -0.973 34.127 1.00 83.56 177 GLN A C 1
ATOM 1393 O O . GLN A 1 177 ? -17.111 -0.542 33.518 1.00 83.56 177 GLN A O 1
ATOM 1398 N N . ASP A 1 178 ? -14.897 -0.740 33.693 1.00 87.19 178 ASP A N 1
ATOM 1399 C CA . ASP A 1 178 ? -14.600 0.145 32.559 1.00 87.19 178 ASP A CA 1
ATOM 1400 C C . ASP A 1 178 ? -14.365 -0.625 31.252 1.00 87.19 178 ASP A C 1
ATOM 1402 O O . ASP A 1 178 ? -14.187 -0.013 30.197 1.00 87.19 178 ASP A O 1
ATOM 1406 N N . VAL A 1 179 ? -14.363 -1.965 31.292 1.00 88.56 179 VAL A N 1
ATOM 1407 C CA . VAL A 1 179 ? -13.984 -2.826 30.158 1.00 88.56 179 VAL A CA 1
ATOM 1408 C C . VAL A 1 179 ? -14.825 -2.533 28.914 1.00 88.56 179 VAL A C 1
ATOM 1410 O O . VAL A 1 179 ? -14.256 -2.366 27.835 1.00 88.56 179 VAL A O 1
ATOM 1413 N N . TRP A 1 180 ? -16.152 -2.421 29.043 1.00 85.69 180 TRP A N 1
ATOM 1414 C CA . TRP A 1 180 ? -17.029 -2.159 27.895 1.00 85.69 180 TRP A CA 1
ATOM 1415 C C . TRP A 1 180 ? -16.791 -0.779 27.276 1.00 85.69 180 TRP A C 1
ATOM 1417 O O . TRP A 1 180 ? -16.692 -0.626 26.056 1.00 85.69 180 TRP A O 1
ATOM 1427 N N . THR A 1 181 ? -16.650 0.241 28.119 1.00 86.81 181 THR A N 1
ATOM 1428 C CA . THR A 1 181 ? -16.379 1.611 27.674 1.00 86.81 181 THR A CA 1
ATOM 1429 C C . THR A 1 181 ? -15.015 1.707 26.997 1.00 86.81 181 THR A C 1
ATOM 1431 O O . THR A 1 181 ? -14.918 2.256 25.900 1.00 86.81 181 THR A O 1
ATOM 1434 N N . ILE A 1 182 ? -13.979 1.111 27.590 1.00 90.31 182 ILE A N 1
ATOM 1435 C CA . ILE A 1 182 ? -12.622 1.094 27.034 1.00 90.31 182 ILE A CA 1
ATOM 1436 C C . ILE A 1 182 ? -12.578 0.307 25.726 1.00 90.31 182 ILE A C 1
ATOM 1438 O O . ILE A 1 182 ? -11.933 0.753 24.780 1.00 90.31 182 ILE A O 1
ATOM 1442 N N . PHE A 1 183 ? -13.299 -0.811 25.619 1.00 90.00 183 PHE A N 1
ATOM 1443 C CA . PHE A 1 183 ? -13.408 -1.559 24.367 1.00 90.00 183 PHE A CA 1
ATOM 1444 C C . PHE A 1 183 ? -13.974 -0.691 23.235 1.00 90.00 183 PHE A C 1
ATOM 1446 O O . PHE A 1 183 ? -13.369 -0.607 22.165 1.00 90.00 183 PHE A O 1
ATOM 1453 N N . ARG A 1 184 ? -15.084 0.019 23.480 1.00 88.44 184 ARG A N 1
ATOM 1454 C CA . ARG A 1 184 ? -15.684 0.925 22.485 1.00 88.44 184 ARG A CA 1
ATOM 1455 C C . ARG A 1 184 ? -14.766 2.083 22.123 1.00 88.44 184 ARG A C 1
ATOM 1457 O O . ARG A 1 184 ? -14.623 2.399 20.947 1.00 88.44 184 ARG A O 1
ATOM 1464 N N . GLN A 1 185 ? -14.110 2.688 23.111 1.00 89.94 185 GLN A N 1
ATOM 1465 C CA . GLN A 1 185 ? -13.138 3.750 22.861 1.00 89.94 185 GLN A CA 1
ATOM 1466 C C . GLN A 1 185 ? -11.963 3.240 22.016 1.00 89.94 185 GLN A C 1
ATOM 1468 O O . GLN A 1 185 ? -11.527 3.942 21.108 1.00 89.94 185 GLN A O 1
ATOM 1473 N N . ARG A 1 186 ? -11.458 2.021 22.270 1.00 92.19 186 ARG A N 1
ATOM 1474 C CA . ARG A 1 186 ? -10.353 1.438 21.488 1.00 92.19 186 ARG A CA 1
ATOM 1475 C C . ARG A 1 186 ? -10.789 1.191 20.054 1.00 92.19 186 ARG A C 1
ATOM 1477 O O . ARG A 1 186 ? -10.073 1.583 19.141 1.00 92.19 186 ARG A O 1
ATOM 1484 N N . ALA A 1 187 ? -11.967 0.597 19.866 1.00 90.12 187 ALA A N 1
ATOM 1485 C CA . ALA A 1 187 ? -12.545 0.382 18.544 1.00 90.12 187 ALA A CA 1
ATOM 1486 C C . ALA A 1 187 ? -12.695 1.703 17.774 1.00 90.12 187 ALA A C 1
ATOM 1488 O O . ALA A 1 187 ? -12.278 1.788 16.623 1.00 90.12 187 ALA A O 1
ATOM 1489 N N . GLN A 1 188 ? -13.205 2.748 18.433 1.00 88.25 188 GLN A N 1
ATOM 1490 C CA . GLN A 1 188 ? -13.358 4.073 17.836 1.00 88.25 188 GLN A CA 1
ATOM 1491 C C . GLN A 1 188 ? -12.008 4.664 17.409 1.00 88.25 188 GLN A C 1
ATOM 1493 O O . GLN A 1 188 ? -11.859 5.084 16.268 1.00 88.25 188 GLN A O 1
ATOM 1498 N N . VAL A 1 189 ? -11.001 4.628 18.286 1.00 90.88 189 VAL A N 1
ATOM 1499 C CA . VAL A 1 189 ? -9.650 5.120 17.972 1.00 90.88 189 VAL A CA 1
ATOM 1500 C C . VAL A 1 189 ? -9.011 4.336 16.823 1.00 90.88 189 VAL A C 1
ATOM 1502 O O . VAL A 1 189 ? -8.368 4.934 15.968 1.00 90.88 189 VAL A O 1
ATOM 1505 N N . ILE A 1 190 ? -9.193 3.014 16.763 1.00 90.25 190 ILE A N 1
ATOM 1506 C CA . ILE A 1 190 ? -8.693 2.205 15.642 1.00 90.25 190 ILE A CA 1
ATOM 1507 C C . ILE A 1 190 ? -9.334 2.682 14.334 1.00 90.25 190 ILE A C 1
ATOM 1509 O O . ILE A 1 190 ? -8.615 2.986 13.387 1.00 90.25 190 ILE A O 1
ATOM 1513 N N . VAL A 1 191 ? -10.662 2.818 14.293 1.00 87.62 191 VAL A N 1
ATOM 1514 C CA . VAL A 1 191 ? -11.383 3.267 13.089 1.00 87.62 191 VAL A CA 1
ATOM 1515 C C . VAL A 1 191 ? -11.007 4.690 12.674 1.00 87.62 191 VAL A C 1
ATOM 1517 O O . VAL A 1 191 ? -10.898 4.965 11.483 1.00 87.62 191 VAL A O 1
ATOM 1520 N N . ASP A 1 192 ? -10.802 5.593 13.632 1.00 87.56 192 ASP A N 1
ATOM 1521 C CA . ASP A 1 192 ? -10.517 7.000 13.340 1.00 87.56 192 ASP A CA 1
ATOM 1522 C C . ASP A 1 192 ? -9.107 7.226 12.778 1.00 87.56 192 ASP A C 1
ATOM 1524 O O . ASP A 1 192 ? -8.890 8.181 12.031 1.00 87.56 192 ASP A O 1
ATOM 1528 N N . TYR A 1 193 ? -8.148 6.370 13.140 1.00 88.38 193 TYR A N 1
ATOM 1529 C CA . TYR A 1 193 ? -6.733 6.574 12.820 1.00 88.38 193 TYR A CA 1
ATOM 1530 C C . TYR A 1 193 ? -6.152 5.558 11.834 1.00 88.38 193 TYR A C 1
ATOM 1532 O O . TYR A 1 193 ? -5.094 5.825 11.261 1.00 88.38 193 TYR A O 1
ATOM 1540 N N . THR A 1 194 ? -6.802 4.414 11.616 1.00 87.38 194 THR A N 1
ATOM 1541 C CA . THR A 1 194 ? -6.262 3.332 10.778 1.00 87.38 194 THR A CA 1
ATOM 1542 C C . THR A 1 194 ? -7.250 2.916 9.696 1.00 87.38 194 THR A C 1
ATOM 1544 O O . THR A 1 194 ? -8.465 2.899 9.903 1.00 87.38 194 THR A O 1
ATOM 1547 N N . ALA A 1 195 ? -6.724 2.575 8.522 1.00 86.25 195 ALA A N 1
ATOM 1548 C CA . ALA A 1 195 ? -7.456 1.792 7.537 1.00 86.25 195 ALA A CA 1
ATOM 1549 C C . ALA A 1 195 ? -7.238 0.289 7.791 1.00 86.25 195 ALA A C 1
ATOM 1551 O O . ALA A 1 195 ? -6.402 -0.109 8.606 1.00 86.25 195 ALA A O 1
ATOM 1552 N N . LEU A 1 196 ? -7.972 -0.554 7.067 1.00 82.81 196 LEU A N 1
ATOM 1553 C CA . LEU A 1 196 ? -7.732 -1.991 7.092 1.00 82.81 196 LEU A CA 1
ATOM 1554 C C . LEU A 1 196 ? -6.804 -2.423 5.965 1.00 82.81 196 LEU A C 1
ATOM 1556 O O . LEU A 1 196 ? -7.059 -2.060 4.816 1.00 82.81 196 LEU A O 1
ATOM 1560 N N . PRO A 1 197 ? -5.790 -3.251 6.262 1.00 87.38 197 PRO A N 1
ATOM 1561 C CA . PRO A 1 197 ? -5.008 -3.871 5.216 1.00 87.38 197 PRO A CA 1
ATOM 1562 C C . PRO A 1 197 ? -5.865 -4.896 4.467 1.00 87.38 197 PRO A C 1
ATOM 1564 O O . PRO A 1 197 ? -6.516 -5.745 5.080 1.00 87.38 197 PRO A O 1
ATOM 1567 N N . SER A 1 198 ? -5.825 -4.849 3.136 1.00 87.94 198 SER A N 1
ATOM 1568 C CA . SER A 1 198 ? -6.489 -5.829 2.277 1.00 87.94 198 SER A CA 1
ATOM 1569 C C . SER A 1 198 ? -5.546 -6.980 1.920 1.00 87.94 198 SER A C 1
ATOM 1571 O O . SER A 1 198 ? -4.444 -6.775 1.404 1.00 87.94 198 SER A O 1
ATOM 1573 N N . ALA A 1 199 ? -5.995 -8.217 2.152 1.00 88.06 199 ALA A N 1
ATOM 1574 C CA . ALA A 1 199 ? -5.269 -9.410 1.716 1.00 88.06 199 ALA A CA 1
ATOM 1575 C C . ALA A 1 199 ? -5.140 -9.464 0.182 1.00 88.06 199 ALA A C 1
ATOM 1577 O O . ALA A 1 199 ? -4.092 -9.853 -0.336 1.00 88.06 199 ALA A O 1
ATOM 1578 N N . SER A 1 200 ? -6.171 -9.006 -0.535 1.00 90.00 200 SER A N 1
ATOM 1579 C CA . SER A 1 200 ? -6.172 -8.903 -1.996 1.00 90.00 200 SER A CA 1
ATOM 1580 C C . SER A 1 200 ? -5.138 -7.887 -2.492 1.00 90.00 200 SER A C 1
ATOM 1582 O O . SER A 1 200 ? -4.380 -8.201 -3.408 1.00 90.00 200 SER A O 1
ATOM 1584 N N . GLU A 1 201 ? -5.024 -6.711 -1.858 1.00 90.88 201 GLU A N 1
ATOM 1585 C CA . GLU A 1 201 ? -3.980 -5.722 -2.203 1.00 90.88 201 GLU A CA 1
ATOM 1586 C C . GLU A 1 201 ? -2.576 -6.254 -1.937 1.00 90.88 201 GLU A C 1
ATOM 1588 O O . GLU A 1 201 ? -1.679 -6.055 -2.757 1.00 90.88 201 GLU A O 1
ATOM 1593 N N . LEU A 1 202 ? -2.372 -6.965 -0.823 1.00 92.00 202 LEU A N 1
ATOM 1594 C CA . LEU A 1 202 ? -1.088 -7.598 -0.532 1.00 92.00 202 LEU A CA 1
ATOM 1595 C C . LEU A 1 202 ? -0.738 -8.650 -1.594 1.00 92.00 202 LEU A C 1
ATOM 1597 O O . LEU A 1 202 ? 0.391 -8.652 -2.089 1.00 92.00 202 LEU A O 1
ATOM 1601 N N . LYS A 1 203 ? -1.688 -9.517 -1.974 1.00 92.56 203 LYS A N 1
ATOM 1602 C CA . LYS A 1 203 ? -1.476 -10.527 -3.024 1.00 92.56 203 LYS A CA 1
ATOM 1603 C C . LYS A 1 203 ? -1.092 -9.865 -4.351 1.00 92.56 203 LYS A C 1
ATOM 1605 O O . LYS A 1 203 ? -0.081 -10.240 -4.942 1.00 92.56 203 LYS A O 1
ATOM 1610 N N . LEU A 1 204 ? -1.849 -8.856 -4.785 1.00 94.31 204 LEU A N 1
ATOM 1611 C CA . LEU A 1 204 ? -1.565 -8.123 -6.022 1.00 94.31 204 LEU A CA 1
ATOM 1612 C C . LEU A 1 204 ? -0.226 -7.381 -5.960 1.00 94.31 204 LEU A C 1
ATOM 1614 O O . LEU A 1 204 ? 0.510 -7.387 -6.938 1.00 94.31 204 LEU A O 1
ATOM 1618 N N . SER A 1 205 ? 0.146 -6.815 -4.810 1.00 94.12 205 SER A N 1
ATOM 1619 C CA . SER A 1 205 ? 1.456 -6.170 -4.625 1.00 94.12 205 SER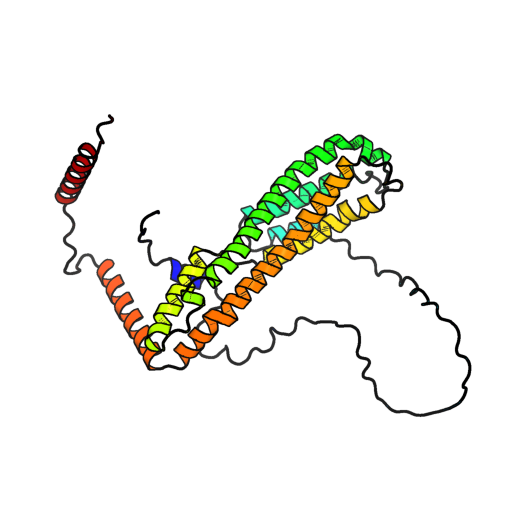 A CA 1
ATOM 1620 C C . SER A 1 205 ? 2.611 -7.161 -4.783 1.00 94.12 205 SER A C 1
ATOM 1622 O O . SER A 1 205 ? 3.628 -6.836 -5.391 1.00 94.12 205 SER A O 1
ATOM 1624 N N . VAL A 1 206 ? 2.463 -8.384 -4.260 1.00 93.94 206 VAL A N 1
ATOM 1625 C CA . VAL A 1 206 ? 3.451 -9.461 -4.439 1.00 93.94 206 VAL A CA 1
ATOM 1626 C C . VAL A 1 206 ? 3.528 -9.884 -5.906 1.00 93.94 206 VAL A C 1
ATOM 1628 O O . VAL A 1 206 ? 4.624 -10.013 -6.447 1.00 93.94 206 VAL A O 1
ATOM 1631 N N . HIS A 1 207 ? 2.385 -10.057 -6.573 1.00 94.69 207 HIS A N 1
ATOM 1632 C CA . HIS A 1 207 ? 2.356 -10.439 -7.984 1.00 94.69 207 HIS A CA 1
ATOM 1633 C C . HIS A 1 207 ? 2.964 -9.342 -8.878 1.00 94.69 207 HIS A C 1
ATOM 1635 O O . HIS A 1 207 ? 3.790 -9.645 -9.734 1.00 94.69 207 HIS A O 1
ATOM 1641 N N . LEU A 1 208 ? 2.672 -8.065 -8.611 1.00 95.25 208 LEU A N 1
ATOM 1642 C CA . LEU A 1 208 ? 3.290 -6.925 -9.292 1.00 95.25 208 LEU A CA 1
ATOM 1643 C C . LEU A 1 208 ? 4.820 -6.923 -9.127 1.00 95.25 208 LEU A C 1
ATOM 1645 O O . LEU A 1 208 ? 5.542 -6.654 -10.085 1.00 95.25 208 LEU A O 1
ATOM 1649 N N . ALA A 1 209 ? 5.322 -7.257 -7.935 1.00 94.88 209 ALA A N 1
ATOM 1650 C CA . ALA A 1 209 ? 6.757 -7.368 -7.685 1.00 94.88 209 ALA A CA 1
ATOM 1651 C C . ALA A 1 209 ? 7.410 -8.488 -8.504 1.00 94.88 209 ALA A C 1
ATOM 1653 O O . ALA A 1 209 ? 8.468 -8.278 -9.095 1.00 94.88 209 ALA A O 1
ATOM 1654 N N . HIS A 1 210 ? 6.756 -9.647 -8.603 1.00 93.81 210 HIS A N 1
ATOM 1655 C CA . HIS A 1 210 ? 7.211 -10.729 -9.476 1.00 93.81 210 HIS A CA 1
ATOM 1656 C C . HIS A 1 210 ? 7.160 -10.342 -10.956 1.00 93.81 210 HIS A C 1
ATOM 1658 O O . HIS A 1 210 ? 8.077 -10.679 -11.703 1.00 93.81 210 HIS A O 1
ATOM 1664 N N . LEU A 1 211 ? 6.126 -9.608 -11.375 1.00 95.06 211 LEU A N 1
ATOM 1665 C CA . LEU A 1 211 ? 6.006 -9.098 -12.736 1.00 95.06 211 LEU A CA 1
ATOM 1666 C C . LEU A 1 211 ? 7.174 -8.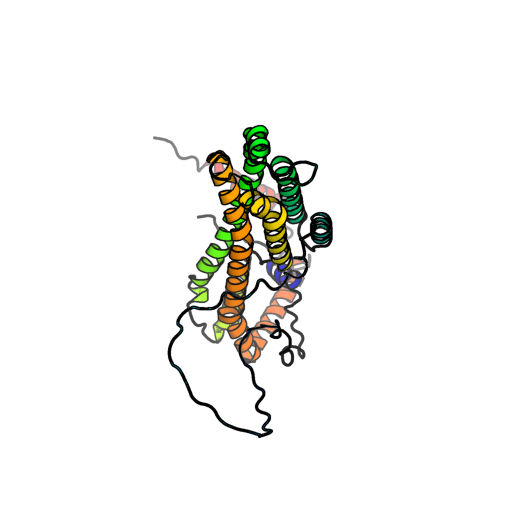159 -13.064 1.00 95.06 211 LEU A C 1
ATOM 1668 O O . LEU A 1 211 ? 7.869 -8.362 -14.055 1.00 95.06 211 LEU A O 1
ATOM 1672 N N . PHE A 1 212 ? 7.459 -7.179 -12.205 1.00 94.81 212 PHE A N 1
ATOM 1673 C CA . PHE A 1 212 ? 8.595 -6.280 -12.408 1.00 94.81 212 PHE A CA 1
ATOM 1674 C C . PHE A 1 212 ? 9.933 -7.026 -12.438 1.00 94.81 212 PHE A C 1
ATOM 1676 O O . PHE A 1 212 ? 10.766 -6.766 -13.308 1.00 94.81 212 PHE A O 1
ATOM 1683 N N . ASP A 1 213 ? 10.135 -7.968 -11.515 1.00 93.06 213 ASP A N 1
ATOM 1684 C CA . ASP A 1 213 ? 11.358 -8.766 -11.462 1.00 93.06 213 ASP A CA 1
ATOM 1685 C C . ASP A 1 213 ? 11.573 -9.545 -12.768 1.00 93.06 213 ASP A C 1
ATOM 1687 O O . ASP A 1 213 ? 12.626 -9.439 -13.397 1.00 93.06 213 ASP A O 1
ATOM 1691 N N . ALA A 1 214 ? 10.543 -10.246 -13.244 1.00 91.38 214 ALA A N 1
ATOM 1692 C CA . ALA A 1 214 ? 10.627 -11.079 -14.438 1.00 91.38 214 ALA A CA 1
ATOM 1693 C C . ALA A 1 214 ? 10.779 -10.277 -15.741 1.00 91.38 214 ALA A C 1
ATOM 1695 O O . ALA A 1 214 ? 11.515 -10.697 -16.638 1.00 91.38 214 ALA A O 1
ATOM 1696 N N . TYR A 1 215 ? 10.085 -9.143 -15.862 1.00 91.88 215 TYR A N 1
ATOM 1697 C CA . TYR A 1 215 ? 9.980 -8.391 -17.116 1.00 91.88 215 TYR A CA 1
ATOM 1698 C C . TYR A 1 215 ? 10.971 -7.230 -17.233 1.00 91.88 215 TYR A C 1
ATOM 1700 O O . TYR A 1 215 ? 11.305 -6.829 -18.350 1.00 91.88 215 TYR A O 1
ATOM 1708 N N . VAL A 1 216 ? 11.451 -6.674 -16.121 1.00 93.38 216 VAL A N 1
ATOM 1709 C CA . VAL A 1 216 ? 12.309 -5.479 -16.124 1.00 93.38 216 VAL A CA 1
ATOM 1710 C C . VAL A 1 216 ? 13.637 -5.768 -15.445 1.00 93.38 216 VAL A C 1
ATOM 1712 O O . VAL A 1 216 ? 14.681 -5.682 -16.094 1.00 93.38 216 VAL A O 1
ATOM 1715 N N . TYR A 1 217 ? 13.616 -6.135 -14.163 1.00 92.81 217 TYR A N 1
ATOM 1716 C CA . TYR A 1 217 ? 14.837 -6.207 -13.360 1.00 92.81 217 TYR A CA 1
ATOM 1717 C C . TYR A 1 217 ? 15.769 -7.334 -13.814 1.00 92.81 217 TYR A C 1
ATOM 1719 O O . TYR A 1 217 ? 16.948 -7.103 -14.084 1.00 92.81 217 TYR A O 1
ATOM 1727 N N . HIS A 1 218 ? 15.240 -8.545 -13.988 1.00 91.38 218 HIS A N 1
ATOM 1728 C CA . HIS A 1 218 ? 16.027 -9.701 -14.404 1.00 91.38 218 HIS A CA 1
ATOM 1729 C C . HIS A 1 218 ? 16.584 -9.578 -15.835 1.00 91.38 218 HIS A C 1
ATOM 1731 O O . HIS A 1 218 ? 17.760 -9.888 -16.052 1.00 91.38 218 HIS A O 1
ATOM 1737 N N . PRO A 1 219 ? 15.820 -9.084 -16.832 1.00 88.88 219 PRO A N 1
ATOM 1738 C CA . PRO A 1 219 ? 16.373 -8.715 -18.135 1.00 88.88 219 PRO A CA 1
ATOM 1739 C C . PRO A 1 219 ? 17.463 -7.645 -18.048 1.00 88.88 219 PRO A C 1
ATOM 1741 O O . PRO A 1 219 ? 18.493 -7.773 -18.711 1.00 88.88 219 PRO A O 1
ATOM 1744 N N . PHE A 1 220 ? 17.272 -6.626 -17.207 1.00 90.00 220 PHE A N 1
ATOM 1745 C CA . PHE A 1 220 ? 18.236 -5.546 -17.019 1.00 90.00 220 PHE A CA 1
ATOM 1746 C C . PHE A 1 220 ? 19.579 -6.052 -16.467 1.00 90.00 220 PHE A C 1
ATOM 1748 O O . PHE A 1 220 ? 20.620 -5.775 -17.062 1.00 90.00 220 PHE A O 1
ATOM 1755 N N . ILE A 1 221 ? 19.578 -6.871 -15.409 1.00 89.69 221 ILE A N 1
ATOM 1756 C CA . ILE A 1 221 ? 20.816 -7.439 -14.833 1.00 89.69 221 ILE A CA 1
ATOM 1757 C C . ILE A 1 221 ? 21.496 -8.479 -15.741 1.00 89.69 221 ILE A C 1
ATOM 1759 O O . ILE A 1 221 ? 22.643 -8.857 -15.506 1.00 89.69 221 ILE A O 1
ATOM 1763 N N . ARG A 1 222 ? 20.805 -8.962 -16.780 1.00 88.25 222 ARG A N 1
ATOM 1764 C CA . ARG A 1 222 ? 21.350 -9.886 -17.786 1.00 88.25 222 ARG A CA 1
ATOM 1765 C C . ARG A 1 222 ? 21.900 -9.178 -19.023 1.00 88.25 222 ARG A C 1
ATOM 1767 O O . ARG A 1 222 ? 22.336 -9.856 -19.957 1.00 88.25 222 ARG A O 1
ATOM 1774 N N . LEU A 1 223 ? 21.879 -7.845 -19.063 1.00 85.25 223 LEU A N 1
ATOM 1775 C CA . LEU A 1 223 ? 22.433 -7.103 -20.190 1.00 85.25 223 LEU A CA 1
ATOM 1776 C C . LEU A 1 223 ? 23.945 -7.396 -20.329 1.00 85.25 223 LEU A C 1
ATOM 1778 O O . LEU A 1 223 ? 24.667 -7.342 -19.335 1.00 85.25 223 LEU A O 1
ATOM 1782 N N . PRO A 1 224 ? 24.452 -7.703 -21.543 1.00 75.62 224 PRO A N 1
ATOM 1783 C CA . PRO A 1 224 ? 25.821 -8.206 -21.737 1.00 75.62 224 PRO A CA 1
ATOM 1784 C C . PRO A 1 224 ? 26.938 -7.267 -21.266 1.00 75.62 224 PRO A C 1
ATOM 1786 O O . PRO A 1 224 ? 28.044 -7.716 -20.983 1.00 75.62 224 PRO A O 1
ATOM 1789 N N . ASP A 1 225 ? 26.654 -5.968 -21.207 1.00 79.50 225 ASP A N 1
ATOM 1790 C CA . ASP A 1 225 ? 27.564 -4.936 -20.721 1.00 79.50 225 ASP A CA 1
ATOM 1791 C C . ASP A 1 225 ? 26.774 -3.957 -19.851 1.00 79.50 225 ASP A C 1
ATOM 1793 O O . ASP A 1 225 ? 26.308 -2.924 -20.338 1.00 79.50 225 ASP A O 1
ATOM 1797 N N . LEU A 1 226 ? 26.556 -4.322 -18.584 1.00 73.06 226 LEU A N 1
ATOM 1798 C CA . LEU A 1 226 ? 25.945 -3.432 -17.592 1.00 73.06 226 LEU A CA 1
ATOM 1799 C C . LEU A 1 226 ? 26.846 -2.247 -17.256 1.00 73.06 226 LEU A C 1
ATOM 1801 O O . LEU A 1 226 ? 26.346 -1.139 -17.104 1.00 73.06 226 LEU A O 1
ATOM 1805 N N . SER A 1 227 ? 28.166 -2.449 -17.205 1.00 69.88 227 SER A N 1
ATOM 1806 C CA . SER A 1 227 ? 29.145 -1.382 -16.956 1.00 69.88 227 SER A CA 1
ATOM 1807 C C . SER A 1 227 ? 29.078 -0.258 -17.982 1.00 69.88 227 SER A C 1
ATOM 1809 O O . SER A 1 227 ? 29.348 0.895 -17.658 1.00 69.88 227 SER A O 1
ATOM 1811 N N . GLY A 1 228 ? 28.706 -0.583 -19.218 1.00 72.38 228 GLY A N 1
ATOM 1812 C CA . GLY A 1 228 ? 28.516 0.397 -20.265 1.00 72.38 228 GLY A CA 1
ATOM 1813 C C . GLY A 1 228 ? 27.197 1.157 -20.170 1.00 72.38 228 GLY A C 1
ATOM 1814 O O . GLY A 1 228 ? 27.095 2.179 -20.841 1.00 72.38 228 GLY A O 1
ATOM 1815 N N . ILE A 1 229 ? 26.187 0.684 -19.430 1.00 81.25 229 ILE A N 1
ATOM 1816 C CA . ILE A 1 229 ? 24.874 1.342 -19.326 1.00 81.25 229 ILE A CA 1
ATOM 1817 C C . ILE A 1 229 ? 25.000 2.624 -18.506 1.00 81.25 229 ILE A C 1
ATOM 1819 O O . ILE A 1 229 ? 25.699 2.663 -17.498 1.00 81.25 229 ILE A O 1
ATOM 1823 N N . ASP A 1 230 ? 24.289 3.661 -18.942 1.00 85.75 230 ASP A N 1
ATOM 1824 C CA . ASP A 1 230 ? 24.224 4.951 -18.263 1.00 85.75 230 ASP A CA 1
ATOM 1825 C C . ASP A 1 230 ? 23.839 4.799 -16.783 1.00 85.75 230 ASP A C 1
ATOM 1827 O O . ASP A 1 230 ? 22.864 4.116 -16.457 1.00 85.75 230 ASP A O 1
ATOM 1831 N N . LEU A 1 231 ? 24.607 5.438 -15.896 1.00 88.50 231 LEU A N 1
ATOM 1832 C CA . LEU A 1 231 ? 24.414 5.350 -14.448 1.00 88.50 231 LEU A CA 1
ATOM 1833 C C . LEU A 1 231 ? 23.016 5.808 -14.017 1.00 88.50 231 LEU A C 1
ATOM 1835 O O . LEU A 1 231 ? 22.473 5.237 -13.074 1.00 88.50 231 LEU A O 1
ATOM 1839 N N . ASP A 1 232 ? 22.403 6.759 -14.727 1.00 90.25 232 ASP A N 1
ATOM 1840 C CA . ASP A 1 232 ? 21.058 7.234 -14.409 1.00 90.25 232 ASP A CA 1
ATOM 1841 C C . ASP A 1 232 ? 20.013 6.146 -14.681 1.00 90.25 232 ASP A C 1
ATOM 1843 O O . ASP A 1 232 ? 19.074 5.999 -13.905 1.00 90.25 232 ASP A O 1
ATOM 1847 N N . ILE A 1 233 ? 20.180 5.342 -15.740 1.00 90.56 233 ILE A N 1
ATOM 1848 C CA . ILE A 1 233 ? 19.295 4.196 -16.016 1.00 90.56 233 ILE A CA 1
ATOM 1849 C C . ILE A 1 233 ? 19.454 3.141 -14.919 1.00 90.56 233 ILE A C 1
ATOM 1851 O O . ILE A 1 233 ? 18.457 2.605 -14.437 1.00 90.56 233 ILE A O 1
ATOM 1855 N N . GLN A 1 234 ? 20.694 2.852 -14.510 1.00 91.12 234 GLN A N 1
ATOM 1856 C CA . GLN A 1 234 ? 20.946 1.866 -13.459 1.00 91.12 234 GLN A CA 1
ATOM 1857 C C . GLN A 1 234 ? 20.327 2.302 -12.130 1.00 91.12 234 GLN A C 1
ATOM 1859 O O . GLN A 1 234 ? 19.587 1.536 -11.515 1.00 91.12 234 GLN A O 1
ATOM 1864 N N . ALA A 1 235 ? 20.586 3.545 -11.716 1.00 91.50 235 ALA A N 1
ATOM 1865 C CA . ALA A 1 235 ? 20.004 4.128 -10.515 1.00 91.50 235 ALA A CA 1
ATOM 1866 C C . ALA A 1 235 ? 18.474 4.091 -10.582 1.00 91.50 235 ALA A C 1
ATOM 1868 O O . ALA A 1 235 ? 17.821 3.661 -9.640 1.00 91.50 235 ALA A O 1
ATOM 1869 N N . ARG A 1 236 ? 17.902 4.448 -11.734 1.00 93.88 236 ARG A N 1
ATOM 1870 C CA . ARG A 1 236 ? 16.457 4.486 -11.930 1.00 93.88 236 ARG A CA 1
ATOM 1871 C C . ARG A 1 236 ? 15.784 3.121 -11.806 1.00 93.88 236 ARG A C 1
ATOM 1873 O O . ARG A 1 236 ? 14.732 3.022 -11.180 1.00 93.88 236 ARG A O 1
ATOM 1880 N N . ILE A 1 237 ? 16.356 2.084 -12.413 1.00 93.62 237 ILE A N 1
ATOM 1881 C CA . ILE A 1 237 ? 15.798 0.727 -12.348 1.00 93.62 237 ILE A CA 1
ATOM 1882 C C . ILE A 1 237 ? 15.943 0.150 -10.937 1.00 93.62 237 ILE A C 1
ATOM 1884 O O . ILE A 1 237 ? 15.024 -0.515 -10.465 1.00 93.62 237 ILE A O 1
ATOM 1888 N N . ASN A 1 238 ? 17.042 0.452 -10.240 1.00 93.25 238 ASN A N 1
ATOM 1889 C CA . ASN A 1 238 ? 17.212 0.071 -8.837 1.00 93.25 238 ASN A CA 1
ATOM 1890 C C . ASN A 1 238 ? 16.211 0.796 -7.922 1.00 93.25 238 ASN A C 1
ATOM 1892 O O . ASN A 1 238 ? 15.559 0.141 -7.118 1.00 93.25 238 ASN A O 1
ATOM 1896 N N . ASP A 1 239 ? 16.001 2.104 -8.100 1.00 94.56 239 ASP A N 1
ATOM 1897 C CA . ASP A 1 239 ? 14.987 2.864 -7.355 1.00 94.56 239 ASP A CA 1
ATOM 1898 C C . ASP A 1 239 ? 13.578 2.277 -7.555 1.00 94.56 239 ASP A C 1
ATOM 1900 O O . ASP A 1 239 ? 12.785 2.199 -6.614 1.00 94.56 239 ASP A O 1
ATOM 1904 N N . LEU A 1 240 ? 13.250 1.869 -8.788 1.00 95.75 240 LEU A N 1
ATOM 1905 C CA . LEU A 1 240 ? 11.984 1.203 -9.101 1.00 95.75 240 LEU A CA 1
ATOM 1906 C C . LEU A 1 240 ? 11.875 -0.153 -8.407 1.00 95.75 240 LEU A C 1
ATOM 1908 O O . LEU A 1 240 ? 10.844 -0.444 -7.802 1.00 95.75 240 LEU A O 1
ATOM 1912 N N . TYR A 1 241 ? 12.935 -0.961 -8.474 1.00 94.75 241 TYR A N 1
ATOM 1913 C CA . TYR A 1 241 ? 12.999 -2.255 -7.804 1.00 94.75 241 TYR A CA 1
ATOM 1914 C C . TYR A 1 241 ? 12.765 -2.105 -6.299 1.00 94.75 241 TYR A C 1
ATOM 1916 O O . TYR A 1 241 ? 11.872 -2.745 -5.746 1.00 94.75 241 TYR A O 1
ATOM 1924 N N . ASP A 1 242 ? 13.499 -1.199 -5.654 1.00 93.44 242 ASP A N 1
ATOM 1925 C CA . ASP A 1 242 ? 13.374 -0.930 -4.225 1.00 93.44 242 ASP A CA 1
ATOM 1926 C C . ASP A 1 242 ? 11.966 -0.434 -3.878 1.00 93.44 242 ASP A C 1
ATOM 1928 O O . ASP A 1 242 ? 11.351 -0.919 -2.924 1.00 93.44 242 ASP A O 1
ATOM 1932 N N . GLY A 1 243 ? 11.409 0.483 -4.675 1.00 93.44 243 GLY A N 1
ATOM 1933 C CA . GLY A 1 243 ? 10.053 0.997 -4.489 1.00 93.44 243 GLY A CA 1
ATOM 1934 C C . GLY A 1 243 ? 8.981 -0.093 -4.570 1.00 93.44 243 GLY A C 1
ATOM 1935 O O . GLY A 1 243 ? 8.097 -0.149 -3.713 1.00 93.44 243 GLY A O 1
ATOM 1936 N N . ILE A 1 244 ? 9.071 -0.983 -5.557 1.00 94.56 244 ILE A N 1
ATOM 1937 C CA . ILE A 1 244 ? 8.113 -2.080 -5.752 1.00 94.56 244 ILE A CA 1
ATOM 1938 C C . ILE A 1 244 ? 8.268 -3.143 -4.670 1.00 94.56 244 ILE A C 1
ATOM 1940 O O . ILE A 1 244 ? 7.271 -3.578 -4.100 1.00 94.56 244 ILE A O 1
ATOM 1944 N N . MET A 1 245 ? 9.498 -3.537 -4.338 1.00 91.75 245 MET A N 1
ATOM 1945 C CA . MET A 1 245 ? 9.752 -4.545 -3.305 1.00 91.75 245 MET A CA 1
ATOM 1946 C C . MET A 1 245 ? 9.376 -4.042 -1.906 1.00 91.75 245 MET A C 1
ATOM 1948 O O . MET A 1 245 ? 8.956 -4.828 -1.053 1.00 91.75 245 MET A O 1
ATOM 1952 N N . THR A 1 246 ? 9.449 -2.731 -1.664 1.00 92.88 246 THR A N 1
ATOM 1953 C CA . THR A 1 246 ? 9.027 -2.130 -0.391 1.00 92.88 246 THR A CA 1
ATOM 1954 C C . THR A 1 246 ? 7.522 -2.275 -0.148 1.00 92.88 246 THR A C 1
ATOM 1956 O O . THR A 1 246 ? 7.128 -2.482 1.003 1.00 92.88 246 THR A O 1
ATOM 1959 N N . LEU A 1 247 ? 6.683 -2.260 -1.192 1.00 91.12 247 LEU A N 1
ATOM 1960 C CA . LEU A 1 247 ? 5.223 -2.334 -1.051 1.00 91.12 247 LEU A CA 1
ATOM 1961 C C . LEU A 1 247 ? 4.759 -3.619 -0.330 1.00 91.12 247 LEU A C 1
ATOM 1963 O O . LEU A 1 247 ? 4.152 -3.499 0.739 1.00 91.12 247 LEU A O 1
ATOM 1967 N N . PRO A 1 248 ? 5.082 -4.848 -0.795 1.00 92.12 248 PRO A N 1
ATOM 1968 C CA . PRO A 1 248 ? 4.734 -6.070 -0.068 1.00 92.12 248 PRO A CA 1
ATOM 1969 C C . PRO A 1 248 ? 5.253 -6.095 1.370 1.00 92.12 248 PRO A C 1
ATOM 1971 O O . PRO A 1 248 ? 4.565 -6.568 2.278 1.00 92.12 248 PRO A O 1
ATOM 1974 N N . HIS A 1 249 ? 6.468 -5.593 1.603 1.00 90.94 249 HIS A N 1
ATOM 1975 C CA . HIS A 1 249 ? 7.054 -5.559 2.940 1.00 90.94 249 HIS A CA 1
ATOM 1976 C C . HIS A 1 249 ? 6.306 -4.606 3.876 1.00 90.94 249 HIS A C 1
ATOM 1978 O O . HIS A 1 249 ? 6.032 -4.973 5.022 1.00 90.94 249 HIS A O 1
ATOM 1984 N N . GLY A 1 250 ? 5.944 -3.415 3.398 1.00 89.75 250 GLY A N 1
ATOM 1985 C CA . GLY A 1 250 ? 5.135 -2.459 4.146 1.00 89.75 250 GLY A CA 1
ATOM 1986 C C . GLY A 1 250 ? 3.747 -3.017 4.465 1.00 89.75 250 GLY A C 1
ATOM 1987 O O . GLY A 1 250 ? 3.325 -2.950 5.618 1.00 89.75 250 GLY A O 1
ATOM 1988 N N . TYR A 1 251 ? 3.089 -3.669 3.500 1.00 91.62 251 TYR A N 1
ATOM 1989 C CA . TYR A 1 251 ? 1.768 -4.269 3.702 1.00 91.62 251 TYR A CA 1
ATOM 1990 C C . TYR A 1 251 ? 1.824 -5.395 4.728 1.00 91.62 251 TYR A C 1
ATOM 1992 O O . TYR A 1 251 ? 1.008 -5.428 5.641 1.00 91.62 251 TYR A O 1
ATOM 2000 N N . ARG A 1 252 ? 2.826 -6.281 4.662 1.00 90.81 252 ARG A N 1
ATOM 2001 C CA . ARG A 1 252 ? 3.010 -7.325 5.685 1.00 90.81 252 ARG A CA 1
ATOM 2002 C C . ARG A 1 252 ? 3.206 -6.734 7.079 1.00 90.81 252 ARG A C 1
ATOM 2004 O O . ARG A 1 252 ? 2.643 -7.253 8.040 1.00 90.81 252 ARG A O 1
ATOM 2011 N N . ARG A 1 253 ? 3.984 -5.651 7.206 1.00 91.38 253 ARG A N 1
ATOM 2012 C CA . ARG A 1 253 ? 4.155 -4.953 8.491 1.00 91.38 253 ARG A CA 1
ATOM 2013 C C . ARG A 1 253 ? 2.832 -4.392 9.001 1.00 91.38 253 ARG A C 1
ATOM 2015 O O . ARG A 1 253 ? 2.534 -4.587 10.174 1.00 91.38 253 ARG A O 1
ATOM 2022 N N . TRP A 1 254 ? 2.045 -3.771 8.129 1.00 91.94 254 TRP A N 1
ATOM 2023 C CA . TRP A 1 254 ? 0.722 -3.248 8.462 1.00 91.94 254 TRP A CA 1
ATOM 2024 C C . TRP A 1 254 ? -0.251 -4.359 8.892 1.00 91.94 254 TRP A C 1
ATOM 2026 O O . TRP A 1 254 ? -0.809 -4.300 9.986 1.00 91.94 254 TRP A O 1
ATOM 2036 N N . CYS A 1 255 ? -0.364 -5.445 8.116 1.00 90.50 255 CYS A N 1
ATOM 2037 C CA . CYS A 1 255 ? -1.157 -6.626 8.477 1.00 90.50 255 CYS A CA 1
ATOM 2038 C C . CYS A 1 255 ? -0.785 -7.166 9.861 1.00 90.50 255 CYS A C 1
ATOM 2040 O O . CYS A 1 255 ? -1.654 -7.423 10.694 1.00 90.50 255 CYS A O 1
ATOM 2042 N N . ASN A 1 256 ? 0.512 -7.329 10.121 1.00 89.88 256 ASN A N 1
ATOM 2043 C CA . ASN A 1 256 ? 0.996 -7.853 11.393 1.00 89.88 256 ASN A CA 1
ATOM 2044 C C . ASN A 1 256 ? 0.730 -6.885 12.549 1.00 89.88 256 ASN A C 1
ATOM 2046 O O . ASN A 1 256 ? 0.364 -7.323 13.638 1.00 89.88 256 ASN A O 1
ATOM 2050 N N . ALA A 1 257 ? 0.871 -5.579 12.322 1.00 89.56 257 ALA A N 1
ATOM 2051 C CA . ALA A 1 257 ? 0.579 -4.567 13.326 1.00 89.56 257 ALA A CA 1
ATOM 2052 C C . ALA A 1 257 ? -0.906 -4.563 13.716 1.00 89.56 257 ALA A C 1
ATOM 2054 O O . ALA A 1 257 ? -1.196 -4.503 14.914 1.00 89.56 257 ALA A O 1
ATOM 2055 N N . MET A 1 258 ? -1.816 -4.718 12.749 1.00 90.12 258 MET A N 1
ATOM 2056 C CA . MET A 1 258 ? -3.259 -4.838 12.987 1.00 90.12 258 MET A CA 1
ATOM 2057 C C . MET A 1 258 ? -3.647 -6.157 13.664 1.00 90.12 258 MET A C 1
ATOM 2059 O O . MET A 1 258 ? -4.468 -6.158 14.586 1.00 90.12 258 MET A O 1
ATOM 2063 N N . LYS A 1 259 ? -3.015 -7.278 13.289 1.00 90.50 259 LYS A N 1
ATOM 2064 C CA . LYS A 1 259 ? -3.165 -8.555 14.011 1.00 90.50 259 LYS A CA 1
ATOM 2065 C C . LYS A 1 259 ? -2.738 -8.411 15.473 1.00 90.50 259 LYS A C 1
ATOM 2067 O O . LYS A 1 259 ? -3.479 -8.811 16.368 1.00 90.50 259 LYS A O 1
ATOM 2072 N N . ASP A 1 260 ? -1.594 -7.785 15.729 1.00 90.62 260 ASP A N 1
ATOM 2073 C CA . ASP A 1 260 ? -1.133 -7.505 17.091 1.00 90.62 260 ASP A CA 1
ATOM 2074 C C . ASP A 1 260 ? -2.125 -6.613 17.859 1.00 90.62 260 ASP A C 1
ATOM 2076 O O . ASP A 1 260 ? -2.457 -6.915 19.003 1.00 90.62 260 ASP A O 1
ATOM 2080 N N . ILE A 1 261 ? -2.702 -5.583 17.222 1.00 90.94 261 ILE A N 1
ATOM 2081 C CA . ILE A 1 261 ? -3.745 -4.754 17.854 1.00 90.94 261 ILE A CA 1
ATOM 2082 C C . ILE A 1 261 ? -4.925 -5.616 18.322 1.00 90.94 261 ILE A C 1
ATOM 2084 O O . ILE A 1 261 ? -5.369 -5.518 19.473 1.00 90.94 261 ILE A O 1
ATOM 2088 N N . ARG A 1 262 ? -5.404 -6.500 17.440 1.00 90.12 262 ARG A N 1
ATOM 2089 C CA . ARG A 1 262 ? -6.497 -7.430 17.733 1.00 90.12 262 ARG A CA 1
ATOM 2090 C C . ARG A 1 262 ? -6.152 -8.344 18.908 1.00 90.12 262 ARG A C 1
ATOM 2092 O O . ARG A 1 262 ? -6.921 -8.404 19.868 1.00 90.12 262 ARG A O 1
ATOM 2099 N N . HIS A 1 263 ? -5.026 -9.052 18.842 1.00 90.19 263 HIS A N 1
ATOM 2100 C CA . HIS A 1 263 ? -4.671 -10.081 19.822 1.00 90.19 263 HIS A CA 1
ATOM 2101 C C . HIS A 1 263 ? -4.270 -9.511 21.181 1.00 90.19 263 HIS A C 1
ATOM 2103 O O . HIS A 1 263 ? -4.662 -10.063 22.209 1.00 90.19 263 HIS A O 1
ATOM 2109 N N . THR A 1 264 ? -3.542 -8.400 21.191 1.00 91.19 264 THR A N 1
ATOM 2110 C CA . THR A 1 264 ? -2.967 -7.833 22.413 1.00 91.19 264 THR A CA 1
ATOM 2111 C C . THR A 1 264 ? -3.958 -6.928 23.145 1.00 91.19 264 THR A C 1
ATOM 2113 O O . THR A 1 264 ? -3.998 -6.934 24.376 1.00 91.19 264 THR A O 1
ATOM 2116 N N . TYR A 1 265 ? -4.804 -6.179 22.424 1.00 90.69 265 TYR A N 1
ATOM 2117 C CA . TYR A 1 265 ? -5.616 -5.120 23.041 1.00 90.69 265 TYR A CA 1
ATOM 2118 C C . TYR A 1 265 ? -7.129 -5.316 22.922 1.00 90.69 265 TYR A C 1
ATOM 2120 O O . TYR A 1 265 ? -7.849 -4.851 23.806 1.00 90.69 265 TYR A O 1
ATOM 2128 N N . MET A 1 266 ? -7.634 -5.985 21.883 1.00 91.19 266 MET A N 1
ATOM 2129 C CA . MET A 1 266 ? -9.085 -6.112 21.672 1.00 91.19 266 MET A CA 1
ATOM 2130 C C . MET A 1 266 ? -9.644 -7.442 22.185 1.00 91.19 266 MET A C 1
ATOM 2132 O O . MET A 1 266 ? -10.582 -7.448 22.984 1.00 91.19 266 MET A O 1
ATOM 2136 N N . LEU A 1 267 ? -9.051 -8.572 21.786 1.00 89.94 267 LEU A N 1
ATOM 2137 C CA . LEU A 1 267 ? -9.516 -9.906 22.182 1.00 89.94 267 LEU A CA 1
ATOM 2138 C C . LEU A 1 267 ? -9.536 -10.138 23.702 1.00 89.94 267 LEU A C 1
ATOM 2140 O O . LEU A 1 267 ? -10.509 -10.722 24.178 1.00 89.94 267 LEU A O 1
ATOM 2144 N N . PRO A 1 268 ? -8.545 -9.686 24.495 1.00 91.19 268 PRO A N 1
ATOM 2145 C CA . PRO A 1 268 ? -8.592 -9.877 25.942 1.00 91.19 268 PRO A CA 1
ATOM 2146 C C . PRO A 1 268 ? -9.792 -9.181 26.591 1.00 91.19 268 PRO A C 1
ATOM 2148 O O . PRO A 1 268 ? -10.397 -9.739 27.502 1.00 91.19 268 PRO A O 1
ATOM 2151 N N . LEU A 1 269 ? -10.178 -8.000 26.094 1.00 89.56 269 LEU A N 1
ATOM 2152 C CA . LEU A 1 269 ? -11.362 -7.292 26.588 1.00 89.56 269 LEU A CA 1
ATOM 2153 C C . LEU A 1 269 ? -12.641 -8.011 26.183 1.00 89.56 269 LEU A C 1
ATOM 2155 O O . LEU A 1 269 ? -13.516 -8.199 27.018 1.00 89.56 269 LEU A O 1
ATOM 2159 N N . LEU A 1 270 ? -12.730 -8.477 24.933 1.00 87.75 270 LEU A N 1
ATOM 2160 C CA . LEU A 1 270 ? -13.865 -9.284 24.477 1.00 87.75 270 LEU A CA 1
ATOM 2161 C C . LEU A 1 270 ? -14.067 -10.528 25.345 1.00 87.75 270 LEU A C 1
ATOM 2163 O O . LEU A 1 270 ? -15.195 -10.811 25.742 1.00 87.75 270 LEU A O 1
ATOM 2167 N N . ARG A 1 271 ? -12.986 -11.240 25.684 1.00 88.69 271 ARG A N 1
ATOM 2168 C CA . ARG A 1 271 ? -13.042 -12.403 26.584 1.00 88.69 271 ARG A CA 1
ATOM 2169 C C . ARG A 1 271 ? -13.545 -12.015 27.974 1.00 88.69 271 ARG A C 1
ATOM 2171 O O . ARG A 1 271 ? -14.503 -12.612 28.446 1.00 88.69 271 ARG A O 1
ATOM 2178 N N . GLN A 1 272 ? -12.993 -10.956 28.570 1.00 87.06 272 GLN A N 1
ATOM 2179 C CA . GLN A 1 272 ? -13.437 -10.463 29.882 1.00 87.06 272 GLN A CA 1
ATOM 2180 C C . GLN A 1 272 ? -14.917 -10.061 29.905 1.00 87.06 272 GLN A C 1
ATOM 2182 O O . GLN A 1 272 ? -15.605 -10.317 30.890 1.00 87.06 272 GLN A O 1
ATOM 2187 N N . MET A 1 273 ? -15.420 -9.448 28.831 1.00 86.62 273 MET A N 1
ATOM 2188 C CA . MET A 1 273 ? -16.841 -9.113 28.720 1.00 86.62 273 MET A CA 1
ATOM 2189 C C . MET A 1 273 ? -17.703 -10.367 28.624 1.00 86.62 273 MET A C 1
ATOM 2191 O O . MET A 1 273 ? -18.697 -10.460 29.332 1.00 86.62 273 MET A O 1
ATOM 2195 N N . ARG A 1 274 ? -17.305 -11.351 27.805 1.00 85.56 274 ARG A N 1
ATOM 2196 C CA . ARG A 1 274 ? -18.024 -12.631 27.664 1.00 85.56 274 ARG A CA 1
ATOM 2197 C C . ARG A 1 274 ? -18.048 -13.438 28.968 1.00 85.56 274 ARG A C 1
ATOM 2199 O O . ARG A 1 274 ? -19.033 -14.111 29.246 1.00 85.56 274 ARG A O 1
ATOM 2206 N N . GLU A 1 275 ? -16.991 -13.357 29.771 1.00 88.94 275 GLU A N 1
ATOM 2207 C CA . GLU A 1 275 ? -16.870 -14.064 31.054 1.00 88.94 275 GLU A CA 1
ATOM 2208 C C . GLU A 1 275 ? -17.602 -13.358 32.212 1.00 88.94 275 GLU A C 1
ATOM 2210 O O . GLU A 1 275 ? -17.833 -13.968 33.257 1.00 88.94 275 GLU A O 1
ATOM 2215 N N . SER A 1 276 ? -17.984 -12.086 32.051 1.00 87.50 276 SER A N 1
ATOM 2216 C CA . SER A 1 276 ? -18.585 -11.275 33.113 1.00 87.50 276 SER A CA 1
ATOM 2217 C C . SER A 1 276 ? -20.087 -11.053 32.885 1.00 87.50 276 SER A C 1
ATOM 2219 O O . SER A 1 276 ? -20.468 -10.198 32.079 1.00 87.50 276 SER A O 1
ATOM 2221 N N . PRO A 1 277 ? -20.977 -11.733 33.635 1.00 85.69 277 PRO A N 1
ATOM 2222 C CA . PRO A 1 277 ? -22.422 -11.564 33.474 1.00 85.69 277 PRO A CA 1
ATOM 2223 C C . PRO A 1 277 ? -22.895 -10.142 33.807 1.00 85.69 277 PRO A C 1
ATOM 2225 O O . PRO A 1 277 ? -23.868 -9.671 33.226 1.00 85.69 277 PRO A O 1
ATOM 2228 N N . VAL A 1 278 ? -22.189 -9.438 34.700 1.00 86.06 278 VAL A N 1
ATOM 2229 C CA . VAL A 1 278 ? -22.487 -8.040 35.055 1.00 86.06 278 VAL A CA 1
ATOM 2230 C C . VAL A 1 278 ? -22.285 -7.125 33.849 1.00 86.06 278 VAL A C 1
ATOM 2232 O O . VAL A 1 278 ? -23.166 -6.339 33.524 1.00 86.06 278 VAL A O 1
ATOM 2235 N N . ILE A 1 279 ? -21.168 -7.283 33.132 1.00 84.06 279 ILE A N 1
ATOM 2236 C CA . ILE A 1 279 ? -20.865 -6.452 31.960 1.00 84.06 279 ILE A CA 1
ATOM 2237 C C . ILE A 1 279 ? -21.823 -6.780 30.809 1.00 84.06 279 ILE A C 1
ATOM 2239 O O . ILE A 1 279 ? -22.291 -5.878 30.123 1.00 84.06 279 ILE A O 1
ATOM 2243 N N . LEU A 1 280 ? -22.173 -8.055 30.611 1.00 84.75 280 LEU A N 1
ATOM 2244 C CA . LEU A 1 280 ? -23.174 -8.440 29.608 1.00 84.75 280 LEU A CA 1
ATOM 2245 C C . LEU A 1 280 ? -24.548 -7.821 29.889 1.00 84.75 280 LEU A C 1
ATOM 2247 O O . LEU A 1 280 ? -25.228 -7.395 28.955 1.00 84.75 280 LEU A O 1
ATOM 2251 N N . GLN A 1 281 ? -24.946 -7.741 31.161 1.00 83.75 281 GLN A N 1
ATOM 2252 C CA . GLN A 1 281 ? -26.182 -7.067 31.544 1.00 83.75 281 GLN A CA 1
ATOM 2253 C C . GLN A 1 281 ? -26.106 -5.560 31.254 1.00 83.75 281 GLN A C 1
ATOM 2255 O O . GLN A 1 281 ? -27.027 -5.024 30.647 1.00 83.75 281 GLN A O 1
ATOM 2260 N N . GLU A 1 282 ? -24.992 -4.898 31.580 1.00 80.94 282 GLU A N 1
ATOM 2261 C CA . GLU A 1 282 ? -24.773 -3.480 31.252 1.00 80.94 282 GLU A CA 1
ATOM 2262 C C . GLU A 1 282 ? -24.822 -3.206 29.740 1.00 80.94 282 GLU A C 1
ATOM 2264 O O . GLU A 1 282 ? -25.405 -2.211 29.307 1.00 80.94 282 GLU A O 1
ATOM 2269 N N . ILE A 1 283 ? -24.240 -4.091 28.922 1.00 80.88 283 ILE A N 1
ATOM 2270 C CA . ILE A 1 283 ? -24.297 -4.001 27.455 1.00 80.88 283 ILE A CA 1
ATOM 2271 C C . ILE A 1 283 ? -25.751 -4.074 26.984 1.00 80.88 283 ILE A C 1
ATOM 2273 O O . ILE A 1 283 ? -26.192 -3.223 26.211 1.00 80.88 283 ILE A O 1
ATOM 2277 N N . LYS A 1 284 ? -26.508 -5.054 27.486 1.00 81.81 284 LYS A N 1
ATOM 2278 C CA . LYS A 1 284 ? -27.914 -5.252 27.126 1.00 81.81 284 LYS A CA 1
ATOM 2279 C C . LYS A 1 284 ? -28.780 -4.057 27.525 1.00 81.81 284 LYS A C 1
ATOM 2281 O O . LYS A 1 284 ? -29.581 -3.590 26.717 1.00 81.81 284 LYS A O 1
ATOM 2286 N N . ASP A 1 285 ? -28.602 -3.543 28.738 1.00 80.50 285 ASP A N 1
ATOM 2287 C CA . ASP A 1 285 ? -29.340 -2.378 29.234 1.00 80.50 285 ASP A CA 1
ATOM 2288 C C . ASP A 1 285 ? -29.011 -1.129 28.400 1.00 80.50 285 ASP A C 1
ATOM 2290 O O . ASP A 1 285 ? -29.905 -0.359 28.036 1.00 80.50 285 ASP A O 1
ATOM 2294 N N . PHE A 1 286 ? -27.741 -0.959 28.015 1.00 78.19 286 PHE A N 1
ATOM 2295 C CA . PHE A 1 286 ? -27.310 0.122 27.131 1.00 78.19 286 PHE A CA 1
ATOM 2296 C C . PHE A 1 286 ? -27.934 0.018 25.729 1.00 78.19 286 PHE A C 1
ATOM 2298 O O . PHE A 1 286 ? -28.431 1.016 25.208 1.00 78.19 286 PHE A O 1
ATOM 2305 N N . GLU A 1 287 ? -27.942 -1.164 25.108 1.00 75.69 287 GLU A N 1
ATOM 2306 C CA . GLU A 1 287 ? -28.546 -1.374 23.782 1.00 75.69 287 GLU A CA 1
ATOM 2307 C C . GLU A 1 287 ? -30.062 -1.150 23.787 1.00 75.69 287 GLU A C 1
ATOM 2309 O O . GLU A 1 287 ? -30.610 -0.560 22.848 1.00 75.69 287 GLU A O 1
ATOM 2314 N N . GLN A 1 288 ? -30.742 -1.556 24.862 1.00 76.19 288 GLN A N 1
ATOM 2315 C CA . GLN A 1 288 ? -32.166 -1.285 25.057 1.00 76.19 288 GLN A CA 1
ATOM 2316 C C . GLN A 1 288 ? -32.439 0.214 25.202 1.00 76.19 288 GLN A C 1
ATOM 2318 O O . GLN A 1 288 ? -33.318 0.744 24.519 1.00 76.19 288 GLN A O 1
ATOM 2323 N N . ALA A 1 289 ? -31.659 0.917 26.028 1.00 74.38 289 ALA A N 1
ATOM 2324 C CA . ALA A 1 289 ? -31.777 2.364 26.196 1.00 74.38 289 ALA A CA 1
ATOM 2325 C C . ALA A 1 289 ? -31.491 3.120 24.888 1.00 74.38 289 ALA A C 1
ATOM 2327 O O . ALA A 1 289 ? -32.214 4.054 24.541 1.00 74.38 289 ALA A O 1
ATOM 2328 N N . LYS A 1 290 ? -30.481 2.684 24.124 1.00 72.75 290 LYS A N 1
ATOM 2329 C CA . LYS A 1 290 ? -30.155 3.242 22.807 1.00 72.75 290 LYS A CA 1
ATOM 2330 C C . LYS A 1 290 ? -31.304 3.055 21.817 1.00 72.75 290 LYS A C 1
ATOM 2332 O O . LYS A 1 290 ? -31.707 4.010 21.159 1.00 72.75 290 LYS A O 1
ATOM 2337 N N . SER A 1 291 ? -31.841 1.841 21.723 1.00 73.00 291 SER A N 1
ATOM 2338 C CA . SER A 1 291 ? -32.953 1.524 20.820 1.00 73.00 291 SER A CA 1
ATOM 2339 C C . SER A 1 291 ? -34.197 2.347 21.161 1.00 73.00 291 SER A C 1
ATOM 2341 O O . SER A 1 291 ? -34.847 2.887 20.268 1.00 73.00 291 SER A O 1
ATOM 2343 N N . ALA A 1 292 ? -34.484 2.519 22.455 1.00 72.25 292 ALA A N 1
ATOM 2344 C CA . ALA A 1 292 ? -35.555 3.390 22.925 1.00 72.25 292 ALA A CA 1
ATOM 2345 C C . ALA A 1 292 ? -35.305 4.863 22.557 1.00 72.25 292 ALA A C 1
ATOM 2347 O O . ALA A 1 292 ? -36.208 5.526 22.055 1.00 72.25 292 ALA A O 1
ATOM 2348 N N . ALA A 1 293 ? -34.085 5.376 22.741 1.00 68.25 293 ALA A N 1
ATOM 2349 C CA . ALA A 1 293 ? -33.738 6.750 22.378 1.00 68.25 293 ALA A CA 1
ATOM 2350 C C . ALA A 1 293 ? -33.857 7.011 20.865 1.00 68.25 293 ALA A C 1
ATOM 2352 O O . ALA A 1 293 ? -34.424 8.026 20.463 1.00 68.25 293 ALA A O 1
ATOM 2353 N N . LEU A 1 294 ? -33.387 6.087 20.020 1.00 67.81 294 LEU A N 1
ATOM 2354 C CA . LEU A 1 294 ? -33.526 6.191 18.562 1.00 67.81 294 LEU A CA 1
ATOM 2355 C C . LEU A 1 294 ? -34.995 6.156 18.119 1.00 67.81 294 LEU A C 1
ATOM 2357 O O . LEU A 1 294 ? -35.375 6.905 17.220 1.00 67.81 294 LEU A O 1
ATOM 2361 N N . ALA A 1 295 ? -35.833 5.350 18.778 1.00 67.31 295 ALA A N 1
ATOM 2362 C CA . ALA A 1 295 ? -37.271 5.326 18.522 1.00 67.31 295 ALA A CA 1
ATOM 2363 C C . ALA A 1 295 ? -37.952 6.661 18.879 1.00 67.31 295 ALA A C 1
ATOM 2365 O O . ALA A 1 295 ? -38.832 7.101 18.148 1.00 67.31 295 ALA A O 1
ATOM 2366 N N . VAL A 1 296 ? -37.509 7.340 19.944 1.00 61.34 296 VAL A N 1
ATOM 2367 C CA . VAL A 1 296 ? -38.015 8.671 20.333 1.00 61.34 296 VAL A CA 1
ATOM 2368 C C . VAL A 1 296 ? -37.570 9.760 19.348 1.00 61.34 296 VAL A C 1
ATOM 2370 O O . VAL A 1 296 ? -38.344 10.661 19.049 1.00 61.34 296 VAL A O 1
ATOM 2373 N N . VAL A 1 297 ? -36.350 9.688 18.807 1.00 57.59 297 VAL A N 1
ATOM 2374 C CA . VAL A 1 297 ? -35.855 10.652 17.801 1.00 57.59 297 VAL A CA 1
ATOM 2375 C C . VAL A 1 297 ? -36.560 10.483 16.446 1.00 57.59 297 VAL A C 1
ATOM 2377 O O . VAL A 1 297 ? -36.728 11.457 15.715 1.00 57.59 297 VAL A O 1
ATOM 2380 N N . GLY A 1 298 ? -36.994 9.265 16.114 1.00 51.47 298 GLY A N 1
ATOM 2381 C CA . GLY A 1 298 ? -37.795 8.975 14.922 1.00 51.47 298 GLY A CA 1
ATOM 2382 C C . GLY A 1 298 ? -39.296 9.264 15.061 1.00 51.47 298 GLY A C 1
ATOM 2383 O O . GLY A 1 298 ? -40.015 9.140 14.070 1.00 51.47 298 GLY A O 1
ATOM 2384 N N . ASP A 1 299 ? -39.775 9.639 16.253 1.00 47.88 299 ASP A N 1
ATOM 2385 C CA . ASP A 1 299 ? -41.194 9.858 16.544 1.00 47.88 299 ASP A CA 1
ATOM 2386 C C . ASP A 1 299 ? -41.528 11.365 16.633 1.00 47.88 299 ASP A C 1
ATOM 2388 O O . ASP A 1 299 ? -41.135 12.036 17.594 1.00 47.88 299 ASP A O 1
ATOM 2392 N N . PRO A 1 300 ? -42.291 11.936 15.676 1.00 50.47 300 PRO A N 1
ATOM 2393 C CA . PRO A 1 300 ? -42.710 13.339 15.721 1.00 50.47 300 PRO A CA 1
ATOM 2394 C C . PRO A 1 300 ? -43.658 13.670 16.894 1.00 50.47 300 PRO A C 1
ATOM 2396 O O . PRO A 1 300 ? -43.986 14.840 17.092 1.00 50.47 300 PRO A O 1
ATOM 2399 N N . GLY A 1 301 ? -44.106 12.673 17.669 1.00 47.47 301 GLY A N 1
ATOM 2400 C CA . GLY A 1 301 ? -44.911 12.835 18.884 1.00 47.47 301 GLY A CA 1
ATOM 2401 C C . GLY A 1 301 ? -44.126 12.842 20.204 1.00 47.47 301 GLY A C 1
ATOM 2402 O O . GLY A 1 301 ? -44.742 12.950 21.267 1.00 47.47 301 GLY A O 1
ATOM 2403 N N . ALA A 1 302 ? -42.794 12.730 20.176 1.00 49.59 302 ALA A N 1
ATOM 2404 C CA . ALA A 1 302 ? -41.974 12.630 21.381 1.00 49.59 302 ALA A CA 1
ATOM 2405 C C . ALA A 1 302 ? -42.069 13.879 22.296 1.00 49.59 302 ALA A C 1
ATOM 2407 O O . ALA A 1 302 ? -41.799 15.005 21.852 1.00 49.59 302 ALA A O 1
ATOM 2408 N N . PRO A 1 303 ? -42.393 13.723 23.599 1.00 43.84 303 PRO A N 1
ATOM 2409 C CA . PRO A 1 303 ? -42.540 14.849 24.515 1.00 43.84 303 PRO A CA 1
ATOM 2410 C C . PRO A 1 303 ? -41.176 15.493 24.785 1.00 43.84 303 PRO A C 1
ATOM 2412 O O . PRO A 1 303 ? -40.353 14.971 25.531 1.00 43.84 303 PRO A O 1
ATOM 2415 N N . GLY A 1 304 ? -40.939 16.644 24.153 1.00 51.59 304 GLY A N 1
ATOM 2416 C CA . GLY A 1 304 ? -39.685 17.398 24.239 1.00 51.59 304 GLY A CA 1
ATOM 2417 C C . GLY A 1 304 ? -39.225 17.976 22.900 1.00 51.59 304 GLY A C 1
ATOM 2418 O O . GLY A 1 304 ? -38.562 19.013 22.890 1.00 51.59 304 GLY A O 1
ATOM 2419 N N . MET A 1 305 ? -39.649 17.399 21.769 1.00 44.66 305 MET A N 1
ATOM 2420 C CA . MET A 1 305 ? -39.460 18.016 20.456 1.00 44.66 305 MET A CA 1
ATOM 2421 C C . MET A 1 305 ? -40.604 18.991 20.180 1.00 44.66 305 MET A C 1
ATOM 2423 O O . MET A 1 305 ? -41.599 18.671 19.538 1.00 44.66 305 MET A O 1
ATOM 2427 N N . ARG A 1 306 ? -40.474 20.229 20.669 1.00 47.78 306 ARG A N 1
ATOM 2428 C CA . ARG A 1 306 ? -41.216 21.326 20.040 1.00 47.78 306 ARG A CA 1
ATOM 2429 C C . ARG A 1 306 ? -40.695 21.431 18.613 1.00 47.78 306 ARG A C 1
ATOM 2431 O O . ARG A 1 306 ? -39.504 21.677 18.435 1.00 47.78 306 ARG A O 1
ATOM 2438 N N . ILE A 1 307 ? -41.578 21.242 17.632 1.00 51.25 307 ILE A N 1
ATOM 2439 C CA . ILE A 1 307 ? -41.335 21.636 16.241 1.00 51.25 307 ILE A CA 1
ATOM 2440 C C . ILE A 1 307 ? -40.765 23.051 16.315 1.00 51.25 307 ILE A C 1
ATOM 2442 O O . ILE A 1 307 ? -41.428 23.960 16.822 1.00 51.25 307 ILE A O 1
ATOM 2446 N N . ILE A 1 308 ? -39.490 23.204 15.958 1.00 51.09 308 ILE A N 1
ATOM 2447 C CA . ILE A 1 308 ? -38.824 24.499 16.013 1.00 51.09 308 ILE A CA 1
ATOM 2448 C C . ILE A 1 308 ? -39.493 25.331 14.929 1.00 51.09 308 ILE A C 1
ATOM 2450 O O . ILE A 1 308 ? -39.239 25.146 13.742 1.00 51.09 308 ILE A O 1
ATOM 2454 N N . ASP A 1 309 ? -40.405 26.190 15.364 1.00 56.19 309 ASP A N 1
ATOM 2455 C CA . ASP A 1 309 ? -41.136 27.106 14.509 1.00 56.19 309 ASP A CA 1
ATOM 2456 C C . ASP A 1 309 ? -40.114 27.945 13.722 1.00 56.19 309 ASP A C 1
ATOM 2458 O O . ASP A 1 309 ? -39.117 28.402 14.294 1.00 56.19 309 ASP A O 1
ATOM 2462 N N . GLU A 1 310 ? -40.308 28.132 12.412 1.00 55.16 310 GLU A N 1
ATOM 2463 C CA . GLU A 1 310 ? -39.323 28.781 11.518 1.00 55.16 310 GLU A CA 1
ATOM 2464 C C . GLU A 1 310 ? -38.876 30.167 12.020 1.00 55.16 310 GLU A C 1
ATOM 2466 O O . GLU A 1 310 ? -37.794 30.666 11.698 1.00 55.16 310 GLU A O 1
ATOM 2471 N N . THR A 1 311 ? -39.712 30.793 12.844 1.00 55.06 311 THR A N 1
ATOM 2472 C CA . THR A 1 311 ? -39.455 32.060 13.525 1.00 55.06 311 THR A CA 1
ATOM 2473 C C . THR A 1 311 ? -38.280 31.981 14.509 1.00 55.06 311 THR A C 1
ATOM 2475 O O . THR A 1 311 ? -37.501 32.931 14.605 1.00 55.06 311 THR A O 1
ATOM 2478 N N . VAL A 1 312 ? -38.083 30.843 15.182 1.00 55.31 312 VAL A N 1
ATOM 2479 C CA . VAL A 1 312 ? -36.980 30.594 16.125 1.00 55.31 312 VAL A CA 1
ATOM 2480 C C . VAL A 1 312 ? -35.662 30.373 15.382 1.00 55.31 312 VAL A C 1
ATOM 2482 O O . VAL A 1 312 ? -34.629 30.889 15.812 1.00 55.31 312 VAL A O 1
ATOM 2485 N N . ILE A 1 313 ? -35.693 29.690 14.232 1.00 57.91 313 ILE A N 1
ATOM 2486 C CA . ILE A 1 313 ? -34.511 29.507 13.372 1.00 57.91 313 ILE A CA 1
ATOM 2487 C C . ILE A 1 313 ? -34.032 30.867 12.852 1.00 57.91 313 ILE A C 1
ATOM 2489 O O . ILE A 1 313 ? -32.867 31.218 13.041 1.00 57.91 313 ILE A O 1
ATOM 2493 N N . ARG A 1 314 ? -34.941 31.700 12.321 1.00 59.94 314 ARG A N 1
ATOM 2494 C CA . ARG A 1 314 ? -34.593 33.060 11.861 1.00 59.94 314 ARG A CA 1
ATOM 2495 C C . ARG A 1 314 ? -34.064 33.946 12.990 1.00 59.94 314 ARG A C 1
ATOM 2497 O O . ARG A 1 314 ? -33.155 34.747 12.770 1.00 59.94 314 ARG A O 1
ATOM 2504 N N . TYR A 1 315 ? -34.593 33.800 14.206 1.00 64.50 315 TYR A N 1
ATOM 2505 C CA . TYR A 1 315 ? -34.097 34.534 15.371 1.00 64.50 315 TYR A CA 1
ATOM 2506 C C . TYR A 1 315 ? -32.673 34.101 15.760 1.00 64.50 315 TYR A C 1
ATOM 2508 O O . TYR A 1 315 ? -31.808 34.946 16.011 1.00 64.50 315 TYR A O 1
ATOM 2516 N N . LEU A 1 316 ? -32.383 32.796 15.757 1.00 58.78 316 LEU A N 1
ATOM 2517 C CA . LEU A 1 316 ? -31.051 32.266 16.063 1.00 58.78 316 LEU A CA 1
ATOM 2518 C C . LEU A 1 316 ? -30.014 32.653 14.998 1.00 58.78 316 LEU A C 1
ATOM 2520 O O . LEU A 1 316 ? -28.898 33.046 15.349 1.00 58.78 316 LEU A O 1
ATOM 2524 N N . GLU A 1 317 ? -30.388 32.647 13.718 1.00 62.94 317 GLU A N 1
ATOM 2525 C CA . GLU A 1 317 ? -29.534 33.098 12.613 1.00 62.94 317 GLU A CA 1
ATOM 2526 C C . GLU A 1 317 ? -29.230 34.603 12.679 1.00 62.94 317 GLU A C 1
ATOM 2528 O O . GLU A 1 317 ? -28.080 35.020 12.481 1.00 62.94 317 GLU A O 1
ATOM 2533 N N . ALA A 1 318 ? -30.222 35.427 13.034 1.00 63.69 318 ALA A N 1
ATOM 2534 C CA . ALA A 1 318 ? -30.027 36.858 13.259 1.00 63.69 318 ALA A CA 1
ATOM 2535 C C . ALA A 1 318 ? -29.073 37.117 14.439 1.00 63.69 318 ALA A C 1
ATOM 2537 O O . ALA A 1 318 ? -28.141 37.920 14.334 1.00 63.69 318 ALA A O 1
ATOM 2538 N N . THR A 1 319 ? -29.233 36.367 15.533 1.00 61.31 319 THR A N 1
ATOM 2539 C CA . THR A 1 319 ? -28.404 36.507 16.741 1.00 61.31 319 THR A CA 1
ATOM 2540 C C . THR A 1 319 ? -26.958 36.042 16.505 1.00 61.31 319 THR A C 1
ATOM 2542 O O . THR A 1 319 ? -26.005 36.685 16.958 1.00 61.31 319 THR A O 1
ATOM 2545 N N . ALA A 1 320 ? -26.762 34.961 15.743 1.00 53.16 320 ALA A N 1
ATOM 2546 C CA . ALA A 1 320 ? -25.441 34.467 15.350 1.00 53.16 320 ALA A CA 1
ATOM 2547 C C . ALA A 1 320 ? -24.717 35.433 14.391 1.00 53.16 320 ALA A C 1
ATOM 2549 O O . ALA A 1 320 ? -23.508 35.657 14.519 1.00 53.16 320 ALA A O 1
ATOM 2550 N N . SER A 1 321 ? -25.458 36.069 13.479 1.00 55.97 321 SER A N 1
ATOM 2551 C CA . SER A 1 321 ? -24.935 37.082 12.551 1.00 55.97 321 SER A CA 1
ATOM 2552 C C . SER A 1 321 ? -24.488 38.361 13.269 1.00 55.97 321 SER A C 1
ATOM 2554 O O . SER A 1 321 ? -23.493 38.984 12.887 1.00 55.97 321 SER A O 1
ATOM 2556 N N . GLN A 1 322 ? -25.168 38.728 14.358 1.00 52.16 322 GLN A N 1
ATOM 2557 C CA . GLN A 1 322 ? -24.831 39.898 15.168 1.00 52.16 322 GLN A CA 1
ATOM 2558 C C . GLN A 1 322 ? -23.545 39.686 15.987 1.00 52.16 322 GLN A C 1
ATOM 2560 O O . GLN A 1 322 ? -22.697 40.577 16.032 1.00 52.16 322 GLN A O 1
ATOM 2565 N N . ARG A 1 323 ? -23.324 38.473 16.521 1.00 51.56 323 ARG A N 1
ATOM 2566 C CA . ARG A 1 323 ? -22.082 38.109 17.237 1.00 51.56 323 ARG A CA 1
ATOM 2567 C C . ARG A 1 323 ? -20.845 38.056 16.333 1.00 51.56 323 ARG A C 1
ATOM 2569 O O . ARG A 1 323 ? -19.750 38.384 16.782 1.00 51.56 323 ARG A O 1
ATOM 2576 N N . ARG A 1 324 ? -20.997 37.706 15.048 1.00 53.59 324 ARG A N 1
ATOM 2577 C CA . ARG A 1 324 ? -19.884 37.732 14.073 1.00 53.59 324 ARG A CA 1
ATOM 2578 C C . ARG A 1 324 ? -19.451 39.148 13.679 1.00 53.59 324 ARG A C 1
ATOM 2580 O O . ARG A 1 324 ? -18.305 39.334 13.283 1.00 53.59 324 ARG A O 1
ATOM 2587 N N . ARG A 1 325 ? -20.322 40.156 13.812 1.00 51.47 325 ARG A N 1
ATOM 2588 C CA . ARG A 1 325 ? -19.972 41.561 13.524 1.00 51.47 325 ARG A CA 1
ATOM 2589 C C . ARG A 1 325 ? -19.208 42.244 14.660 1.00 51.47 325 ARG A C 1
ATOM 2591 O O . ARG A 1 325 ? -18.414 43.135 14.383 1.00 51.47 325 ARG A O 1
ATOM 2598 N N . THR A 1 326 ? -19.389 41.813 15.907 1.00 48.72 326 THR A N 1
ATOM 2599 C CA . THR A 1 326 ? -18.704 42.394 17.077 1.00 48.72 326 THR A CA 1
ATOM 2600 C C . THR A 1 326 ? -17.316 41.801 17.348 1.00 48.72 326 THR A C 1
ATOM 2602 O O . THR A 1 326 ? -16.569 42.359 18.141 1.00 48.72 326 THR A O 1
ATOM 2605 N N . ALA A 1 327 ? -16.937 40.706 16.679 1.00 45.41 327 ALA A N 1
ATOM 2606 C CA . ALA A 1 327 ? -15.655 40.015 16.863 1.00 45.41 327 ALA A CA 1
ATOM 2607 C C . ALA A 1 327 ? -14.594 40.372 15.796 1.00 45.41 327 ALA A C 1
ATOM 2609 O O . ALA A 1 327 ? -13.784 39.529 15.412 1.00 45.41 327 ALA A O 1
ATOM 2610 N N . ARG A 1 328 ? -14.593 41.612 15.283 1.00 40.03 328 ARG A N 1
ATOM 2611 C CA . ARG A 1 328 ? -13.501 42.129 14.437 1.00 40.03 328 ARG A CA 1
ATOM 2612 C C . ARG A 1 328 ? -12.486 42.843 15.345 1.00 40.03 328 ARG A C 1
ATOM 2614 O O . ARG A 1 328 ? -12.839 43.886 15.891 1.00 40.03 328 ARG A O 1
ATOM 2621 N N . PRO A 1 329 ? -11.257 42.332 15.538 1.00 41.66 329 PRO A N 1
ATOM 2622 C CA . PRO A 1 329 ? -10.261 43.034 16.339 1.00 41.66 329 PRO A CA 1
ATOM 2623 C C . PRO A 1 329 ? -9.816 44.310 15.610 1.00 41.66 329 PRO A C 1
ATOM 2625 O O . PRO A 1 329 ? -9.447 44.265 14.432 1.00 41.66 329 PRO A O 1
ATOM 2628 N N . MET A 1 330 ? -9.868 45.449 16.308 1.00 42.81 330 MET A N 1
ATOM 2629 C CA . MET A 1 330 ? -9.185 46.670 15.882 1.00 42.81 330 MET A CA 1
ATOM 2630 C C . MET A 1 330 ? -7.684 46.375 15.829 1.00 42.81 330 MET A C 1
ATOM 2632 O O . MET A 1 330 ? -7.085 46.007 16.835 1.00 42.81 330 MET A O 1
ATOM 2636 N N . ARG A 1 331 ? -7.099 46.491 14.634 1.00 42.06 331 ARG A N 1
ATOM 2637 C CA . ARG A 1 331 ? -5.649 46.481 14.443 1.00 42.06 331 ARG A CA 1
ATOM 2638 C C . ARG A 1 331 ? -5.084 47.801 14.967 1.00 42.06 331 ARG A C 1
ATOM 2640 O O . ARG A 1 331 ? -5.501 48.856 14.491 1.00 42.06 331 ARG A O 1
ATOM 2647 N N . SER A 1 332 ? -4.129 47.709 15.883 1.00 41.34 332 SER A N 1
ATOM 2648 C CA . SER A 1 332 ? -3.089 48.711 16.131 1.00 41.34 332 SER A CA 1
ATOM 2649 C C . SER A 1 332 ? -1.745 48.031 15.963 1.00 41.34 332 SER A C 1
ATOM 2651 O O . SER A 1 332 ? -1.603 46.955 16.593 1.00 41.34 332 SER A O 1
#

Radius of gyration: 30.99 Å; chains: 1; bounding box: 86×104×67 Å